Protein AF-0000000066157827 (afdb_homodimer)

Solvent-accessible surface area (backbone atoms only — not comparable to full-atom values): 17856 Å² total; per-residue (Å²): 136,78,80,77,77,79,72,80,71,68,73,70,65,71,75,66,60,74,54,72,58,74,36,52,61,58,59,73,60,84,91,47,52,54,45,55,46,33,38,58,60,27,39,59,66,80,38,98,45,40,44,61,29,45,44,61,60,16,64,73,67,74,31,49,64,60,63,47,54,33,42,69,66,51,68,69,60,52,31,54,24,60,72,38,69,65,34,60,24,90,84,43,63,21,39,55,45,16,16,55,47,88,51,67,41,46,30,41,38,28,38,57,73,36,69,24,77,51,56,92,62,33,35,44,45,71,48,77,48,73,36,31,38,29,35,29,42,43,71,42,51,86,82,85,37,66,82,88,40,62,52,28,45,46,43,77,53,36,46,83,136,80,81,76,77,80,74,81,72,68,71,69,65,71,74,66,61,76,54,71,58,73,35,52,62,58,59,72,59,83,91,46,53,55,46,54,44,32,38,57,62,28,42,60,67,78,38,96,45,42,43,62,30,44,43,62,59,17,63,73,67,74,32,49,67,60,64,48,52,32,41,68,65,50,69,69,60,51,31,54,24,60,71,38,69,67,34,60,23,91,84,44,63,22,38,56,46,16,15,55,47,90,51,65,40,48,30,41,39,27,39,55,74,34,70,23,78,52,54,92,61,32,35,43,45,71,46,76,48,73,35,32,39,29,35,27,44,42,72,42,50,86,81,84,37,69,82,89,40,61,51,28,45,46,40,78,52,36,48,86

InterPro domains:
  IPR001427 Pancreatic ribonuclease [PR00794] (50-69)
  IPR001427 Pancreatic ribonuclease [PR00794] (70-89)
  IPR001427 Pancreatic ribonuclease [PR00794] (97-115)
  IPR001427 Pancreatic ribonuclease [PR00794] (120-142)
  IPR001427 Pancreatic ribonuclease [PTHR11437] (10-159)
  IPR023411 Ribonuclease A, active site [PS00127] (64-70)
  IPR023412 Ribonuclease A-domain [PF00074] (33-157)
  IPR023412 Ribonuclease A-domain [SM00092] (31-160)
  IPR036816 Ribonuclease A-like domain superfamily [G3DSA:3.10.130.10] (27-160)
  IPR036816 Ribonuclease A-like domain superfamily [SSF54076] (28-159)

GO terms:
  GO:0004540 RNA nuclease activity (F, IDA)
  GO:0051607 defense response to virus (P, IDA)

Radius of gyration: 22.12 Å; Cα contacts (8 Å, |Δi|>4): 650; chains: 2; bounding box: 73×51×47 Å

Organism: Macaca fascicularis (NCBI:txid9541)

Secondary structure (DSSP, 8-state):
---------GGGGGGGS--------PPPPTTS-HHHHHHHHHT--SSSSHHHHHHHHHHHHTS--SEEEEESS-HHHHHHHTTSPEE-BTTBTT---EEE-SS-EEEEEEEEEE--SSGGG-EEEEEEEEE-EEEEEEEPPTTTS-TT-SEEEEEEEEE-/---------GGGGGGGS--------PPPPTTS-HHHHHHHHHT---SSSHHHHHHHHHHHHTS--SEEEEESS-HHHHHHHTTSPEE-BTTBTT---EEE-SS-EEEEEEEEEE--SSGGG-EEEEEEEEE-EEEEEEEPPTTTS-TT-SEEEEEEEEE-

Foldseek 3Di:
DPPPPPPPPPPPPVVPFWPFPPPPPFDDQPVDDLQRSCCLQAECQPDPFCLVSQLVVCVSRLWRDFKGKHFDDDQVLVLVQQVAAWQQQPQGRVDGQKGKSPFWTKMKMWGWDDTDSDSNPTHTDIDIDTWIWMFGKDADDCPRDDPVRRIGTRGGRTTD/DPPPPPPDPPPPPVVPFWPFPPPPPFDDQPVDDLQRSCCLQAECQPDPFCLVSQLVVCVSRLWRDFKGKHFDDDQVLVLVQQVAAWQQQPQGRVDTQKGKSPFWTKMKMWGWDDTDSDSNPTHTDIDIDTWIWMFGKDADDCPRDDPVRRIGTRDGRTTD

Structure (mmCIF, N/CA/C/O backbone):
data_AF-0000000066157827-model_v1
#
loop_
_entity.id
_entity.type
_entity.pdbx_description
1 polymer 'Non-secretory ribonuclease'
#
loop_
_atom_site.group_PDB
_atom_site.id
_atom_site.type_symbol
_atom_site.label_atom_id
_atom_site.label_alt_id
_atom_site.label_comp_id
_atom_site.label_asym_id
_atom_site.label_entity_id
_atom_site.label_seq_id
_atom_site.pdbx_PDB_ins_code
_atom_site.Cartn_x
_atom_site.Cartn_y
_atom_site.Cartn_z
_atom_site.occupancy
_atom_site.B_iso_or_equiv
_atom_site.auth_seq_id
_atom_site.auth_comp_id
_atom_site.auth_asym_id
_atom_site.auth_atom_id
_atom_site.pdbx_PDB_model_num
ATOM 1 N N . MET A 1 1 ? -52.406 -27.688 8.453 1 31.7 1 MET A N 1
ATOM 2 C CA . MET A 1 1 ? -51.562 -27.266 7.324 1 31.7 1 MET A CA 1
ATOM 3 C C . MET A 1 1 ? -50.688 -26.094 7.703 1 31.7 1 MET A C 1
ATOM 5 O O . MET A 1 1 ? -51.125 -24.953 7.75 1 31.7 1 MET A O 1
ATOM 9 N N . VAL A 1 2 ? -49.781 -26.281 8.672 1 39.62 2 VAL A N 1
ATOM 10 C CA . VAL A 1 2 ? -48.844 -25.344 9.305 1 39.62 2 VAL A CA 1
ATOM 11 C C . VAL A 1 2 ? -47.875 -24.781 8.258 1 39.62 2 VAL A C 1
ATOM 13 O O . VAL A 1 2 ? -47.25 -25.547 7.527 1 39.62 2 VAL A O 1
ATOM 16 N N . PRO A 1 3 ? -48.094 -23.547 7.777 1 38.16 3 PRO A N 1
ATOM 17 C CA . PRO A 1 3 ? -47.188 -22.953 6.801 1 38.16 3 PRO A CA 1
ATOM 18 C C . PRO A 1 3 ? -45.75 -22.922 7.289 1 38.16 3 PRO A C 1
ATOM 20 O O . PRO A 1 3 ? -45.5 -22.641 8.461 1 38.16 3 PRO A O 1
ATOM 23 N N . LYS A 1 4 ? -44.938 -23.984 6.895 1 37.97 4 LYS A N 1
ATOM 24 C CA . LYS A 1 4 ? -43.469 -24 7.078 1 37.97 4 LYS A CA 1
ATOM 25 C C . LYS A 1 4 ? -42.844 -22.672 6.652 1 37.97 4 LYS A C 1
ATOM 27 O O . LYS A 1 4 ? -43 -22.25 5.508 1 37.97 4 LYS A O 1
ATOM 32 N N . LEU A 1 5 ? -42.844 -21.688 7.559 1 35.12 5 LEU A N 1
ATOM 33 C CA . LEU A 1 5 ? -42.031 -20.484 7.414 1 35.12 5 LEU A CA 1
ATOM 34 C C . LEU A 1 5 ? -40.625 -20.828 6.941 1 35.12 5 LEU A C 1
ATOM 36 O O . LEU A 1 5 ? -39.875 -21.531 7.637 1 35.12 5 LEU A O 1
ATOM 40 N N . PHE A 1 6 ? -40.406 -21.141 5.617 1 36.62 6 PHE A N 1
ATOM 41 C CA . PHE A 1 6 ? -39.094 -21.172 5.016 1 36.62 6 PHE A CA 1
ATOM 42 C C . PHE A 1 6 ? -38.312 -19.906 5.391 1 36.62 6 PHE A C 1
ATOM 44 O O . PHE A 1 6 ? -38.625 -18.812 4.938 1 36.62 6 PHE A O 1
ATOM 51 N N . THR A 1 7 ? -38 -19.719 6.719 1 38.44 7 THR A N 1
ATOM 52 C CA . THR A 1 7 ? -37.062 -18.688 7.141 1 38.44 7 THR A CA 1
ATOM 53 C C . THR A 1 7 ? -35.844 -18.656 6.23 1 38.44 7 THR A C 1
ATOM 55 O O . THR A 1 7 ? -35.406 -19.703 5.742 1 38.44 7 THR A O 1
ATOM 58 N N . SER A 1 8 ? -35.438 -17.453 5.758 1 40.03 8 SER A N 1
ATOM 59 C CA . SER A 1 8 ? -34.438 -16.75 4.945 1 40.03 8 SER A CA 1
ATOM 60 C C . SER A 1 8 ? -33.031 -17.109 5.383 1 40.03 8 SER A C 1
ATOM 62 O O . SER A 1 8 ? -32.469 -16.469 6.281 1 40.03 8 SER A O 1
ATOM 64 N N . GLN A 1 9 ? -32.688 -18.297 5.762 1 38.78 9 GLN A N 1
ATOM 65 C CA . GLN A 1 9 ? -31.297 -18.609 6.059 1 38.78 9 GLN A CA 1
ATOM 66 C C . GLN A 1 9 ? -30.391 -18.25 4.887 1 38.78 9 GLN A C 1
ATOM 68 O O . GLN A 1 9 ? -29.188 -18.5 4.93 1 38.78 9 GLN A O 1
ATOM 73 N N . ILE A 1 10 ? -30.906 -17.969 3.688 1 39.91 10 ILE A N 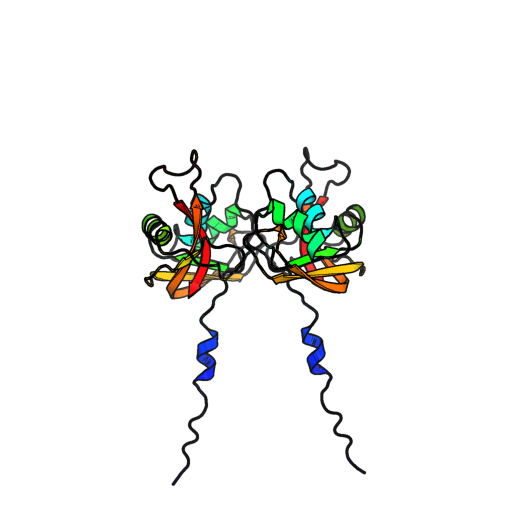1
ATOM 74 C CA . ILE A 1 10 ? -30.016 -17.938 2.531 1 39.91 10 ILE A CA 1
ATOM 75 C C . ILE A 1 10 ? -29.062 -16.75 2.646 1 39.91 10 ILE A C 1
ATOM 77 O O . ILE A 1 10 ? -27.922 -16.812 2.18 1 39.91 10 ILE A O 1
ATOM 81 N N . CYS A 1 11 ? -29.547 -15.578 3.148 1 39.12 11 CYS A N 1
ATOM 82 C CA . CYS A 1 11 ? -28.828 -14.375 2.736 1 39.12 11 CYS A CA 1
ATOM 83 C C . CYS A 1 11 ? -27.484 -14.273 3.445 1 39.12 11 CYS A C 1
ATOM 85 O O . CYS A 1 11 ? -26.766 -13.281 3.293 1 39.12 11 CYS A O 1
ATOM 87 N N . LEU A 1 12 ? -27.391 -14.953 4.574 1 39.06 12 LEU A N 1
ATOM 88 C CA . LEU A 1 12 ? -26.188 -14.609 5.32 1 39.06 12 LEU A CA 1
ATOM 89 C C . LEU A 1 12 ? -24.938 -15 4.547 1 39.06 12 LEU A C 1
ATOM 91 O O . LEU A 1 12 ? -23.828 -14.516 4.84 1 39.06 12 LEU A O 1
ATOM 95 N N . LEU A 1 13 ? -25 -16.031 3.705 1 37.41 13 LEU A N 1
ATOM 96 C CA . LEU A 1 13 ? -23.75 -16.625 3.256 1 37.41 13 LEU A CA 1
ATOM 97 C C . LEU A 1 13 ? -23.016 -15.68 2.301 1 37.41 13 LEU A C 1
ATOM 99 O O . LEU A 1 13 ? -21.922 -15.992 1.827 1 37.41 13 LEU A O 1
ATOM 103 N N . LEU A 1 14 ? -23.734 -14.836 1.62 1 39.22 14 LEU A N 1
ATOM 104 C CA . LEU A 1 14 ? -23.047 -14.203 0.51 1 39.22 14 LEU A CA 1
ATOM 105 C C . LEU A 1 14 ? -21.922 -13.297 1.019 1 39.22 14 LEU A C 1
ATOM 107 O O . LEU A 1 14 ? -21.234 -12.641 0.228 1 39.22 14 LEU A O 1
ATOM 111 N N . LEU A 1 15 ? -21.969 -12.984 2.301 1 42.47 15 LEU A N 1
ATOM 112 C CA . LEU A 1 15 ? -21.016 -11.953 2.709 1 42.47 15 LEU A CA 1
ATOM 113 C C . LEU A 1 15 ? -19.594 -12.484 2.674 1 42.47 15 LEU A C 1
ATOM 115 O O . LEU A 1 15 ? -18.641 -11.773 3.025 1 42.47 15 LEU A O 1
ATOM 119 N N . LEU A 1 16 ? -19.375 -13.828 2.5 1 41.28 16 LEU A N 1
ATOM 120 C CA . LEU A 1 16 ? -18.016 -14.312 2.77 1 41.28 16 LEU A CA 1
ATOM 121 C C . LEU A 1 16 ? -17.031 -13.797 1.724 1 41.28 16 LEU A C 1
ATOM 123 O O . LEU A 1 16 ? -15.82 -13.852 1.927 1 41.28 16 LEU A O 1
ATOM 127 N N . GLY A 1 17 ? -17.328 -13.906 0.365 1 43.44 17 GLY A N 1
ATOM 128 C CA . GLY A 1 17 ? -16.297 -14.227 -0.618 1 43.44 17 GLY A CA 1
ATOM 129 C C . GLY A 1 17 ? -15.289 -13.109 -0.811 1 43.44 17 GLY A C 1
ATOM 130 O O . GLY A 1 17 ? -14.195 -13.344 -1.322 1 43.44 17 GLY A O 1
ATOM 131 N N . LEU A 1 18 ? -15.688 -11.883 -1.022 1 46.78 18 LEU A N 1
ATOM 132 C CA . LEU A 1 18 ? -14.672 -11.008 -1.604 1 46.78 18 LEU A CA 1
ATOM 133 C C . LEU A 1 18 ? -13.633 -10.617 -0.562 1 46.78 18 LEU A C 1
ATOM 135 O O . LEU A 1 18 ? -13.875 -9.742 0.271 1 46.78 18 LEU A O 1
ATOM 139 N N . MET A 1 19 ? -12.805 -11.586 -0.169 1 46.78 19 MET A N 1
ATOM 140 C CA . MET A 1 19 ? -11.727 -11.172 0.727 1 46.78 19 MET A CA 1
ATOM 141 C C . MET A 1 19 ? -10.844 -10.125 0.065 1 46.78 19 MET A C 1
ATOM 143 O O . MET A 1 19 ? -10.242 -10.383 -0.981 1 46.78 19 MET A O 1
ATOM 147 N N . GLY A 1 20 ? -11.164 -8.93 0.292 1 46 20 GLY A N 1
ATOM 148 C CA . GLY A 1 20 ? -10.328 -7.844 -0.193 1 46 20 GLY A CA 1
ATOM 149 C C . GLY A 1 20 ? -8.883 -7.957 0.257 1 46 20 GLY A C 1
ATOM 150 O O . GLY A 1 20 ? -8.609 -8.305 1.409 1 46 20 GLY A O 1
ATOM 151 N N . VAL A 1 21 ? -8.016 -8.242 -0.674 1 47.44 21 VAL A N 1
ATOM 152 C CA . VAL A 1 21 ? -6.594 -8.102 -0.384 1 47.44 21 VAL A CA 1
ATOM 153 C C . VAL A 1 21 ? -6.289 -6.664 0.024 1 47.44 21 VAL A C 1
ATOM 155 O O . VAL A 1 21 ? -6.648 -5.723 -0.686 1 47.44 21 VAL A O 1
ATOM 158 N N . GLU A 1 22 ? -6.266 -6.414 1.332 1 46.31 22 GLU A N 1
ATOM 159 C CA . GLU A 1 22 ? -5.934 -5.09 1.848 1 46.31 22 GLU A CA 1
ATOM 160 C C . GLU A 1 22 ? -4.684 -4.531 1.171 1 46.31 22 GLU A C 1
ATOM 162 O O . GLU A 1 22 ? -3.68 -5.23 1.034 1 46.31 22 GLU A O 1
ATOM 167 N N . GLY A 1 23 ? -4.77 -3.643 0.25 1 44.19 23 GLY A N 1
ATOM 168 C CA . GLY A 1 23 ? -3.605 -2.908 -0.222 1 44.19 23 GLY A CA 1
ATOM 169 C C . GLY A 1 23 ? -2.779 -2.314 0.903 1 44.19 23 GLY A C 1
ATOM 170 O O . GLY A 1 23 ? -3.211 -1.365 1.562 1 44.19 23 GLY A O 1
ATOM 171 N N . SER A 1 24 ? -2.164 -3.125 1.714 1 44.66 24 SER A N 1
ATOM 172 C CA . SER A 1 24 ? -1.224 -2.586 2.691 1 44.66 24 SER A CA 1
ATOM 173 C C . SER A 1 24 ? -0.245 -1.614 2.039 1 44.66 24 SER A C 1
ATOM 175 O O . SER A 1 24 ? 0.181 -1.824 0.902 1 44.66 24 SER A O 1
ATOM 177 N N . LEU A 1 25 ? -0.273 -0.348 2.486 1 46.5 25 LEU A N 1
ATOM 178 C CA . LEU A 1 25 ? 0.714 0.696 2.229 1 46.5 25 LEU A CA 1
ATOM 179 C C . LEU A 1 25 ? 2.127 0.123 2.242 1 46.5 25 LEU A C 1
ATOM 181 O O . LEU A 1 25 ? 3.055 0.757 2.75 1 46.5 25 LEU A O 1
ATOM 185 N N . HIS A 1 26 ? 2.361 -1.195 1.923 1 58.84 26 HIS A N 1
ATOM 186 C CA . HIS A 1 26 ? 3.734 -1.591 2.215 1 58.84 26 HIS A CA 1
ATOM 187 C C . HIS A 1 26 ? 4.574 -1.643 0.942 1 58.84 26 HIS A C 1
ATOM 189 O O . HIS A 1 26 ? 4.121 -2.148 -0.086 1 58.84 26 HIS A O 1
ATOM 195 N N . ALA A 1 27 ? 5.602 -0.873 1.03 1 72.5 27 ALA A N 1
ATOM 196 C CA . ALA A 1 27 ? 6.637 -0.733 0.008 1 72.5 27 ALA A CA 1
ATOM 197 C C . ALA A 1 27 ? 7.398 -2.041 -0.181 1 72.5 27 ALA A C 1
ATOM 199 O O . ALA A 1 27 ? 7.621 -2.783 0.779 1 72.5 27 ALA A O 1
ATOM 200 N N . LYS A 1 28 ? 7.5 -2.449 -1.322 1 86.5 28 LYS A N 1
ATOM 201 C CA . LYS A 1 28 ? 8.391 -3.549 -1.678 1 86.5 28 LYS A CA 1
ATOM 202 C C . LYS A 1 28 ? 9.805 -3.297 -1.162 1 86.5 28 LYS A C 1
ATOM 204 O O . LYS A 1 28 ? 10.344 -2.201 -1.329 1 86.5 28 LYS A O 1
ATOM 209 N N . PRO A 1 29 ? 10.383 -4.297 -0.468 1 88.5 29 PRO A N 1
ATOM 210 C CA . PRO A 1 29 ? 11.797 -4.141 -0.139 1 88.5 29 PRO A CA 1
ATOM 211 C C . PRO A 1 29 ? 12.672 -3.904 -1.372 1 88.5 29 PRO A C 1
ATOM 213 O O . PRO A 1 29 ? 12.438 -4.512 -2.422 1 88.5 29 PRO A O 1
ATOM 216 N N . GLY A 1 30 ? 13.656 -3.129 -1.274 1 87.38 30 GLY A N 1
ATOM 217 C CA . GLY A 1 30 ? 14.453 -2.637 -2.385 1 87.38 30 GLY A CA 1
ATOM 218 C C . GLY A 1 30 ? 15.266 -3.721 -3.062 1 87.38 30 GLY A C 1
ATOM 219 O O . GLY A 1 30 ? 15.617 -3.602 -4.238 1 87.38 30 GLY A O 1
ATOM 220 N N . GLN A 1 31 ? 15.586 -4.738 -2.373 1 93.06 31 GLN A N 1
ATOM 221 C CA . GLN A 1 31 ? 16.484 -5.75 -2.916 1 93.06 31 GLN A CA 1
ATOM 222 C C . GLN A 1 31 ? 15.742 -6.699 -3.854 1 93.06 31 GLN A C 1
ATOM 224 O O . GLN A 1 31 ? 16.359 -7.488 -4.566 1 93.06 31 GLN A O 1
ATOM 229 N N . PHE A 1 32 ? 14.43 -6.641 -3.881 1 95.19 32 PHE A N 1
ATOM 230 C CA . PHE A 1 32 ? 13.648 -7.547 -4.719 1 95.19 32 PHE A CA 1
ATOM 231 C C . PHE A 1 32 ? 13.016 -6.797 -5.883 1 95.19 32 PHE A C 1
ATOM 233 O O . PHE A 1 32 ? 12.688 -5.613 -5.758 1 95.19 32 PHE A O 1
ATOM 240 N N . THR A 1 33 ? 12.883 -7.512 -7.004 1 95.94 33 THR A N 1
ATOM 241 C CA . THR A 1 33 ? 11.969 -7.039 -8.031 1 95.94 33 THR A CA 1
ATOM 242 C C . THR A 1 33 ? 10.516 -7.27 -7.609 1 95.94 33 THR A C 1
ATOM 244 O O . THR A 1 33 ? 10.258 -7.973 -6.633 1 95.94 33 THR A O 1
ATOM 247 N N . TRP A 1 34 ? 9.609 -6.691 -8.328 1 94.44 34 TRP A N 1
ATOM 248 C CA . TRP A 1 34 ? 8.195 -6.895 -8.031 1 94.44 34 TRP A CA 1
ATOM 249 C C . TRP A 1 34 ? 7.809 -8.359 -8.203 1 94.44 34 TRP A C 1
ATOM 251 O O . TRP A 1 34 ? 7.02 -8.898 -7.422 1 94.44 34 TRP A O 1
ATOM 261 N N . ALA A 1 35 ? 8.391 -9 -9.172 1 97.06 35 ALA A N 1
ATOM 262 C CA . ALA A 1 35 ? 8.117 -10.422 -9.406 1 97.06 35 ALA A CA 1
ATOM 263 C C . ALA A 1 35 ? 8.633 -11.273 -8.25 1 97.06 35 ALA A C 1
ATOM 265 O O . ALA A 1 35 ? 7.93 -12.164 -7.762 1 97.06 35 ALA A O 1
ATOM 266 N N . GLN A 1 36 ? 9.836 -10.961 -7.844 1 97.62 36 GLN A N 1
ATOM 267 C CA . GLN A 1 36 ? 10.438 -11.695 -6.734 1 97.62 36 GLN A CA 1
ATOM 268 C C . GLN A 1 36 ? 9.641 -11.5 -5.449 1 97.62 36 GLN A C 1
ATOM 270 O O . GLN A 1 36 ? 9.414 -12.453 -4.695 1 97.62 36 GLN A O 1
ATOM 275 N N . TRP A 1 37 ? 9.219 -10.289 -5.211 1 96.38 37 TRP A N 1
ATOM 276 C CA . TRP A 1 37 ? 8.445 -9.984 -4.008 1 96.38 37 TRP A CA 1
ATOM 277 C C . TRP A 1 37 ? 7.082 -10.664 -4.059 1 96.38 37 TRP A C 1
ATOM 279 O O . TRP A 1 37 ? 6.609 -11.195 -3.053 1 96.38 37 TRP A O 1
ATOM 289 N N . PHE A 1 38 ? 6.496 -10.688 -5.242 1 97.19 38 PHE A N 1
ATOM 290 C CA . PHE A 1 38 ? 5.254 -11.422 -5.441 1 97.19 38 PHE A CA 1
ATOM 291 C C . PHE A 1 38 ? 5.422 -12.883 -5.055 1 97.19 38 PHE A C 1
ATOM 293 O O . PHE A 1 38 ? 4.582 -13.445 -4.355 1 97.19 38 PHE A O 1
ATOM 300 N N . GLU A 1 39 ? 6.43 -13.453 -5.504 1 98 39 GLU A N 1
ATOM 301 C CA . GLU A 1 39 ? 6.691 -14.867 -5.23 1 98 39 GLU A CA 1
ATOM 302 C C . GLU A 1 39 ? 6.848 -15.117 -3.734 1 98 39 GLU A C 1
ATOM 304 O O . GLU A 1 39 ? 6.301 -16.094 -3.203 1 98 39 GLU A O 1
ATOM 309 N N . ILE A 1 40 ? 7.562 -14.234 -3.078 1 97.38 40 ILE A N 1
ATOM 310 C CA . ILE A 1 40 ? 7.793 -14.367 -1.645 1 97.38 40 ILE A CA 1
ATOM 311 C C . ILE A 1 40 ? 6.473 -14.211 -0.892 1 97.38 40 ILE A C 1
ATOM 313 O O . ILE A 1 40 ? 6.176 -14.984 0.02 1 97.38 40 ILE A O 1
ATOM 317 N N . GLN A 1 41 ? 5.637 -13.32 -1.364 1 97.44 41 GLN A N 1
ATOM 318 C CA . GLN A 1 41 ? 4.422 -12.969 -0.629 1 97.44 41 GLN A CA 1
ATOM 319 C C . GLN A 1 41 ? 3.318 -13.992 -0.882 1 97.44 41 GLN A C 1
ATOM 321 O O . GLN A 1 41 ? 2.525 -14.289 0.013 1 97.44 41 GLN A O 1
ATOM 326 N N . HIS A 1 42 ? 3.326 -14.68 -2.123 1 98.31 42 HIS A N 1
ATOM 327 C CA . HIS A 1 42 ? 2.064 -15.32 -2.49 1 98.31 42 HIS A CA 1
ATOM 328 C C . HIS A 1 42 ? 2.287 -16.734 -2.986 1 98.31 42 HIS A C 1
ATOM 330 O O . HIS A 1 42 ? 1.327 -17.484 -3.213 1 98.31 42 HIS A O 1
ATOM 336 N N . ILE A 1 43 ? 3.51 -17.094 -3.141 1 98.56 43 ILE A N 1
ATOM 337 C CA . ILE A 1 43 ? 3.758 -18.406 -3.713 1 98.56 43 ILE A CA 1
ATOM 338 C C . ILE A 1 43 ? 4.641 -19.234 -2.77 1 98.56 43 ILE A C 1
ATOM 340 O O . ILE A 1 43 ? 4.309 -20.359 -2.428 1 98.56 43 ILE A O 1
ATOM 344 N N . ASN A 1 44 ? 5.789 -18.656 -2.254 1 96.56 44 ASN A N 1
ATOM 345 C CA . ASN A 1 44 ? 6.801 -19.391 -1.498 1 96.56 44 ASN A CA 1
ATOM 346 C C . ASN A 1 44 ? 6.445 -19.469 -0.016 1 96.56 44 ASN A C 1
ATOM 348 O O . ASN A 1 44 ? 7.184 -18.953 0.832 1 96.56 44 ASN A O 1
ATOM 352 N N . MET A 1 45 ? 5.363 -20.172 0.216 1 97.81 45 MET A N 1
ATOM 353 C CA . MET A 1 45 ? 4.984 -20.391 1.608 1 97.81 45 MET A CA 1
ATOM 354 C C . MET A 1 45 ? 5.945 -21.359 2.289 1 97.81 45 MET A C 1
ATOM 356 O O . MET A 1 45 ? 5.965 -22.547 1.97 1 97.81 45 MET A O 1
ATOM 360 N N . THR A 1 46 ? 6.648 -20.969 3.213 1 97.31 46 THR A N 1
ATOM 361 C CA . THR A 1 46 ? 7.758 -21.719 3.797 1 97.31 46 THR A CA 1
ATOM 362 C C . THR A 1 46 ? 7.25 -22.719 4.82 1 97.31 46 THR A C 1
ATOM 364 O O . THR A 1 46 ? 7.984 -23.625 5.227 1 97.31 46 THR A O 1
ATOM 367 N N . SER A 1 47 ? 6.109 -22.5 5.316 1 95.56 47 SER A N 1
ATOM 368 C CA . SER A 1 47 ? 5.449 -23.391 6.266 1 95.56 47 SER A CA 1
ATOM 369 C C . SER A 1 47 ? 3.951 -23.469 6 1 95.56 47 SER A C 1
ATOM 371 O O . SER A 1 47 ? 3.324 -22.484 5.625 1 95.56 47 SER A O 1
ATOM 373 N N . GLY A 1 48 ? 3.385 -24.625 6.258 1 94.94 48 GLY A N 1
ATOM 374 C CA . GLY A 1 48 ? 1.944 -24.766 6.113 1 94.94 48 GLY A CA 1
ATOM 375 C C . GLY A 1 48 ? 1.162 -24.016 7.172 1 94.94 48 GLY A C 1
ATOM 376 O O . GLY A 1 48 ? -0.068 -23.953 7.113 1 94.94 48 GLY A O 1
ATOM 377 N N . GLN A 1 49 ? 1.862 -23.531 8.141 1 97.75 49 GLN A N 1
ATOM 378 C CA . GLN A 1 49 ? 1.245 -22.734 9.195 1 97.75 49 GLN A CA 1
ATOM 379 C C . GLN A 1 49 ? 1.53 -21.25 8.992 1 97.75 49 GLN A C 1
ATOM 381 O O . GLN A 1 49 ? 2.689 -20.828 8.914 1 97.75 49 GLN A O 1
ATOM 386 N N . CYS A 1 50 ? 0.485 -20.391 8.977 1 98.69 50 CYS A N 1
ATOM 387 C CA . CYS A 1 50 ? 0.589 -18.969 8.695 1 98.69 50 CYS A CA 1
ATOM 388 C C . CYS A 1 50 ? 1.557 -18.297 9.664 1 98.69 50 CYS A C 1
ATOM 390 O O . CYS A 1 50 ? 2.391 -17.484 9.25 1 98.69 50 CYS A O 1
ATOM 392 N N . THR A 1 51 ? 1.444 -18.625 10.977 1 98.75 51 THR A N 1
ATOM 393 C CA . THR A 1 51 ? 2.287 -17.953 11.969 1 98.75 51 THR A CA 1
ATOM 394 C C . THR A 1 51 ? 3.764 -18.141 11.625 1 98.75 51 THR A C 1
ATOM 396 O O . THR A 1 51 ? 4.559 -17.219 11.781 1 98.75 51 THR A O 1
ATOM 399 N N . ASN A 1 52 ? 4.137 -19.266 11.086 1 98.5 52 ASN A N 1
ATOM 400 C CA . ASN A 1 52 ? 5.52 -19.531 10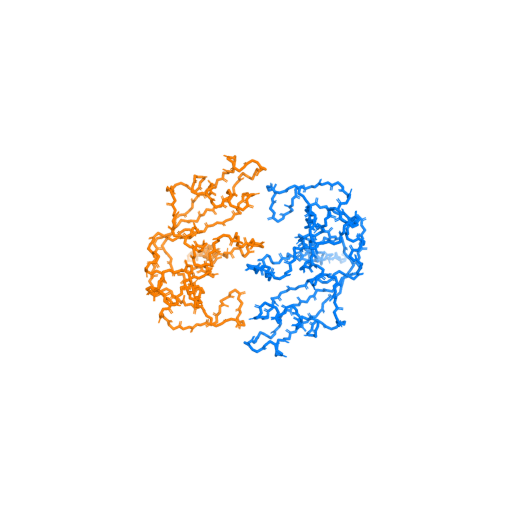.695 1 98.5 52 ASN A CA 1
ATOM 401 C C . ASN A 1 52 ? 5.836 -18.938 9.328 1 98.5 52 ASN A C 1
ATOM 403 O O . ASN A 1 52 ? 6.871 -18.297 9.148 1 98.5 52 ASN A O 1
ATOM 407 N N . ALA A 1 53 ? 4.941 -19.094 8.422 1 98.69 53 ALA A N 1
ATOM 408 C CA . ALA A 1 53 ? 5.176 -18.641 7.051 1 98.69 53 ALA A CA 1
ATOM 409 C C . ALA A 1 53 ? 5.285 -17.125 6.977 1 98.69 53 ALA A C 1
ATOM 411 O O . ALA A 1 53 ? 6.082 -16.594 6.203 1 98.69 53 ALA A O 1
ATOM 412 N N . MET A 1 54 ? 4.516 -16.438 7.855 1 98.31 54 MET A N 1
ATOM 413 C CA . MET A 1 54 ? 4.453 -14.984 7.801 1 98.31 54 MET A CA 1
ATOM 414 C C . MET A 1 54 ? 5.719 -14.359 8.375 1 98.31 54 MET A C 1
ATOM 416 O O . MET A 1 54 ? 6 -13.188 8.141 1 98.31 54 MET A O 1
ATOM 420 N N . GLN A 1 55 ? 6.551 -15.141 9.062 1 98.12 55 GLN A N 1
ATOM 421 C CA . GLN A 1 55 ? 7.777 -14.594 9.641 1 98.12 55 GLN A CA 1
ATOM 422 C C . GLN A 1 55 ? 8.719 -14.102 8.547 1 98.12 55 GLN A C 1
ATOM 424 O O . GLN A 1 55 ? 9.391 -13.078 8.719 1 98.12 55 GLN A O 1
ATOM 429 N N . VAL A 1 56 ? 8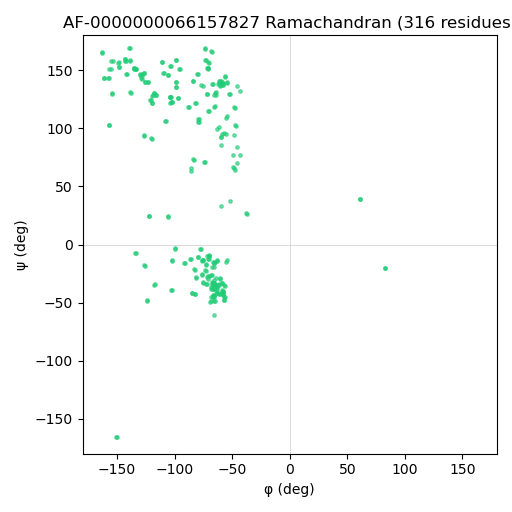.719 -14.781 7.461 1 97.44 56 VAL A N 1
ATOM 430 C CA . VAL A 1 56 ? 9.602 -14.406 6.363 1 97.44 56 VAL A CA 1
ATOM 431 C C . VAL A 1 56 ? 9.195 -13.039 5.816 1 97.44 56 VAL A C 1
ATOM 433 O O . VAL A 1 56 ? 10.023 -12.125 5.719 1 97.44 56 VAL A O 1
ATOM 436 N N . ILE A 1 57 ? 7.934 -12.852 5.547 1 97 57 ILE A N 1
ATOM 437 C CA . ILE A 1 57 ? 7.406 -11.609 5.004 1 97 57 ILE A CA 1
ATOM 438 C C . ILE A 1 57 ? 7.559 -10.492 6.035 1 97 57 ILE A C 1
ATOM 440 O O . ILE A 1 57 ? 8.039 -9.406 5.715 1 97 57 ILE A O 1
ATOM 444 N N . ASN A 1 58 ? 7.246 -10.781 7.293 1 96.94 58 ASN A N 1
ATOM 445 C CA . ASN A 1 58 ? 7.27 -9.805 8.375 1 96.94 58 ASN A CA 1
ATOM 446 C C . ASN A 1 58 ? 8.688 -9.32 8.656 1 96.94 58 ASN A C 1
ATOM 448 O O . ASN A 1 58 ? 8.898 -8.156 9.008 1 96.94 58 ASN A O 1
ATOM 452 N N . ASN A 1 59 ? 9.648 -10.227 8.484 1 97 59 ASN A N 1
ATOM 453 C CA . ASN A 1 59 ? 11.039 -9.844 8.703 1 97 59 ASN A CA 1
ATOM 454 C C . ASN A 1 59 ? 11.516 -8.836 7.664 1 97 59 ASN A C 1
ATOM 456 O O . ASN A 1 59 ? 12.305 -7.938 7.977 1 97 59 ASN A O 1
ATOM 460 N N . TYR A 1 60 ? 11.039 -8.969 6.496 1 94.94 60 TYR A N 1
ATOM 461 C CA . TYR A 1 60 ? 11.406 -7.996 5.469 1 94.94 60 TYR A CA 1
ATOM 462 C C . TYR A 1 60 ? 10.672 -6.68 5.676 1 94.94 60 TYR A C 1
ATOM 464 O O . TYR A 1 60 ? 11.227 -5.605 5.426 1 94.94 60 TYR A O 1
ATOM 472 N N . GLN A 1 61 ? 9.422 -6.797 6.203 1 92.94 61 GLN A N 1
ATOM 473 C CA . GLN A 1 61 ? 8.602 -5.598 6.34 1 92.94 61 GLN A CA 1
ATOM 474 C C . GLN A 1 61 ? 8.797 -4.945 7.703 1 92.94 61 GLN A C 1
ATOM 476 O O . GLN A 1 61 ? 8.359 -3.816 7.93 1 92.94 61 GLN A O 1
ATOM 481 N N . ARG A 1 62 ? 9.375 -5.66 8.656 1 93.75 62 ARG A N 1
ATOM 482 C CA . ARG A 1 62 ? 9.68 -5.199 10.008 1 93.75 62 ARG A CA 1
ATOM 483 C C . ARG A 1 62 ? 8.406 -4.793 10.742 1 93.75 62 ARG A C 1
ATOM 485 O O . ARG A 1 62 ? 8.383 -3.777 11.445 1 93.75 62 ARG A O 1
ATOM 492 N N . ARG A 1 63 ? 7.375 -5.555 10.523 1 95.56 63 ARG A N 1
ATOM 493 C CA . ARG A 1 63 ? 6.07 -5.477 11.172 1 95.56 63 ARG A CA 1
ATOM 494 C C . ARG A 1 63 ? 5.273 -6.758 10.961 1 95.56 63 ARG A C 1
ATOM 496 O O . ARG A 1 63 ? 5.633 -7.59 10.125 1 95.56 63 ARG A O 1
ATOM 503 N N . CYS A 1 64 ? 4.203 -6.938 11.727 1 97.75 64 CYS A N 1
ATOM 504 C CA . CYS A 1 64 ? 3.242 -8 11.461 1 97.75 64 CYS A CA 1
ATOM 505 C C . CYS A 1 64 ? 2.289 -7.602 10.336 1 97.75 64 CYS A C 1
ATOM 507 O O . CYS A 1 64 ? 1.408 -6.762 10.539 1 97.75 64 CYS A O 1
ATOM 509 N N . LYS A 1 65 ? 2.492 -8.18 9.164 1 95.88 65 LYS A N 1
ATOM 510 C CA . LYS A 1 65 ? 1.528 -7.898 8.109 1 95.88 65 LYS A CA 1
ATOM 511 C C . LYS A 1 65 ? 0.124 -8.344 8.508 1 95.88 65 LYS A C 1
ATOM 513 O O . LYS A 1 65 ? -0.061 -9.445 9.023 1 95.88 65 LYS A O 1
ATOM 518 N N . ASN A 1 66 ? -0.907 -7.516 8.234 1 94.69 66 ASN A N 1
ATOM 519 C CA . ASN A 1 66 ? -2.254 -7.781 8.727 1 94.69 66 ASN A CA 1
ATOM 520 C C . ASN A 1 66 ? -2.848 -9.039 8.094 1 94.69 66 ASN A C 1
ATOM 522 O O . ASN A 1 66 ? -3.443 -9.859 8.781 1 94.69 66 ASN A O 1
ATOM 526 N N . GLN A 1 67 ? -2.66 -9.141 6.805 1 96.44 67 GLN A N 1
ATOM 527 C CA . GLN A 1 67 ? -3.232 -10.266 6.078 1 96.44 67 GLN A CA 1
ATOM 528 C C . GLN A 1 67 ? -2.352 -10.664 4.898 1 96.44 67 GLN A C 1
ATOM 530 O O . GLN A 1 67 ? -1.638 -9.828 4.34 1 96.44 67 GLN A O 1
ATOM 535 N N . ASN A 1 68 ? -2.459 -11.867 4.574 1 96.88 68 ASN A N 1
ATOM 536 C CA . ASN A 1 68 ? -1.741 -12.375 3.408 1 96.88 68 ASN A CA 1
ATOM 537 C C . ASN A 1 68 ? -2.393 -13.641 2.855 1 96.88 68 ASN A C 1
ATOM 539 O O . ASN A 1 68 ? -2.951 -14.438 3.611 1 96.88 68 ASN A O 1
ATOM 543 N N . THR A 1 69 ? -2.363 -13.742 1.519 1 98.12 69 THR A N 1
ATOM 544 C CA . THR A 1 69 ? -2.873 -14.945 0.869 1 98.12 69 THR A CA 1
ATOM 545 C C . THR A 1 69 ? -1.758 -15.68 0.127 1 98.12 69 THR A C 1
ATOM 547 O O . THR A 1 69 ? -1.035 -15.07 -0.668 1 98.12 69 THR A O 1
ATOM 550 N N . PHE A 1 70 ? -1.645 -16.922 0.399 1 98.62 70 PHE A N 1
ATOM 551 C CA . PHE A 1 70 ? -0.737 -17.797 -0.335 1 98.62 70 PHE A CA 1
ATOM 552 C C . PHE A 1 70 ? -1.505 -18.656 -1.323 1 98.62 70 PHE A C 1
ATOM 554 O O . PHE A 1 70 ? -2.453 -19.359 -0.943 1 98.62 70 PHE A O 1
ATOM 561 N N . LEU A 1 71 ? -1.115 -18.516 -2.529 1 98.81 71 LEU A N 1
ATOM 562 C CA . LEU A 1 71 ? -1.619 -19.438 -3.547 1 98.81 71 LEU A CA 1
ATOM 563 C C . LEU A 1 71 ? -0.832 -20.734 -3.541 1 98.81 71 LEU A C 1
ATOM 565 O O . LEU A 1 71 ? 0.393 -20.734 -3.682 1 98.81 71 LEU A O 1
ATOM 569 N N . LEU A 1 72 ? -1.502 -21.812 -3.332 1 98.69 72 LEU A N 1
ATOM 570 C CA . LEU A 1 72 ? -0.823 -23.109 -3.348 1 98.69 72 LEU A CA 1
ATOM 571 C C . LEU A 1 72 ? -0.678 -23.625 -4.773 1 98.69 72 LEU A C 1
ATOM 573 O O . LEU A 1 72 ? -1.321 -24.609 -5.148 1 98.69 72 LEU A O 1
ATOM 577 N N . THR A 1 73 ? 0.16 -23.078 -5.539 1 98.5 73 THR A N 1
ATOM 578 C CA . THR A 1 73 ? 0.54 -23.359 -6.922 1 98.5 73 THR A CA 1
ATOM 579 C C . THR A 1 73 ? 1.995 -22.984 -7.172 1 98.5 73 THR A C 1
ATOM 581 O O . THR A 1 73 ? 2.771 -22.812 -6.227 1 98.5 73 THR A O 1
ATOM 584 N N . THR A 1 74 ? 2.443 -22.891 -8.453 1 98.5 74 THR A N 1
ATOM 585 C CA . THR A 1 74 ? 3.822 -22.531 -8.766 1 98.5 74 THR A CA 1
ATOM 586 C C . THR A 1 74 ? 3.891 -21.156 -9.406 1 98.5 74 THR A C 1
ATOM 588 O O . THR A 1 74 ? 2.904 -20.672 -9.961 1 98.5 74 THR A O 1
ATOM 591 N N . PHE A 1 75 ? 5.031 -20.609 -9.281 1 98.69 75 PHE A N 1
ATOM 592 C CA . PHE A 1 75 ? 5.238 -19.312 -9.93 1 98.69 75 PHE A CA 1
ATOM 593 C C . PHE A 1 75 ? 4.984 -19.422 -11.43 1 98.69 75 PHE A C 1
ATOM 595 O O . PHE A 1 75 ? 4.348 -18.547 -12.023 1 98.69 75 PHE A O 1
ATOM 602 N N . ALA A 1 76 ? 5.477 -20.469 -12.023 1 98.44 76 ALA A N 1
ATOM 603 C CA . ALA A 1 76 ? 5.297 -20.703 -13.461 1 98.44 76 ALA A CA 1
ATOM 604 C C . ALA A 1 76 ? 3.814 -20.75 -13.828 1 98.44 76 ALA A C 1
ATOM 606 O O . ALA A 1 76 ? 3.406 -20.203 -14.859 1 98.44 76 ALA A O 1
ATOM 607 N N . ASP A 1 77 ? 3.037 -21.391 -12.992 1 98.69 77 ASP A N 1
ATOM 608 C CA . ASP A 1 77 ? 1.602 -21.453 -13.25 1 98.69 77 ASP A CA 1
ATOM 609 C C . ASP A 1 77 ? 0.968 -20.078 -13.211 1 98.69 77 ASP A C 1
ATOM 611 O O . ASP A 1 77 ? 0.087 -19.766 -14.023 1 98.69 77 ASP A O 1
ATOM 615 N N . VAL A 1 78 ? 1.376 -19.219 -12.297 1 98.88 78 VAL A N 1
ATOM 616 C CA . VAL A 1 78 ? 0.812 -17.875 -12.203 1 98.88 78 VAL A CA 1
ATOM 617 C C . VAL A 1 78 ? 1.313 -17.031 -13.367 1 98.88 78 VAL A C 1
ATOM 619 O O . VAL A 1 78 ? 0.583 -16.188 -13.883 1 98.88 78 VAL A O 1
ATOM 622 N N . VAL A 1 79 ? 2.555 -17.25 -13.828 1 98.75 79 VAL A N 1
ATOM 623 C CA . VAL A 1 79 ? 3.057 -16.578 -15.023 1 98.75 79 VAL A CA 1
ATOM 624 C C . VAL A 1 79 ? 2.154 -16.906 -16.219 1 98.75 79 VAL A C 1
ATOM 626 O O . VAL A 1 79 ? 1.869 -16.031 -17.031 1 98.75 79 VAL A O 1
ATOM 629 N N . HIS A 1 80 ? 1.7 -18.125 -16.297 1 98.69 80 HIS A N 1
ATOM 630 C CA . HIS A 1 80 ? 0.803 -18.5 -17.375 1 98.69 80 HIS A CA 1
ATOM 631 C C . HIS A 1 80 ? -0.494 -17.703 -17.328 1 98.69 80 HIS A C 1
ATOM 633 O O . HIS A 1 80 ? -1.062 -17.375 -18.375 1 98.69 80 HIS A O 1
ATOM 639 N N . VAL A 1 81 ? -1.001 -17.359 -16.156 1 98.88 81 VAL A N 1
ATOM 640 C CA . VAL A 1 81 ? -2.209 -16.562 -15.984 1 98.88 81 VAL A CA 1
ATOM 641 C C . VAL A 1 81 ? -2.016 -15.195 -16.641 1 98.88 81 VAL A C 1
ATOM 643 O O . VAL A 1 81 ? -2.971 -14.594 -17.141 1 98.88 81 VAL A O 1
ATOM 646 N N . CYS A 1 82 ? -0.76 -14.672 -16.703 1 98.81 82 CYS A N 1
ATOM 647 C CA . CYS A 1 82 ? -0.458 -13.391 -17.344 1 98.81 82 CYS A CA 1
ATOM 648 C C . CYS A 1 82 ? -0.722 -13.453 -18.844 1 98.81 82 CYS A C 1
ATOM 650 O O . CYS A 1 82 ? -0.819 -12.414 -19.5 1 98.81 82 CYS A O 1
ATOM 652 N N . GLY A 1 83 ? -0.859 -14.609 -19.375 1 98.5 83 GLY A N 1
ATOM 653 C CA . GLY A 1 83 ? -1.168 -14.789 -20.781 1 98.5 83 GLY A CA 1
ATOM 654 C C . GLY A 1 83 ? -2.656 -14.75 -21.078 1 98.5 83 GLY A C 1
ATOM 655 O O . GLY A 1 83 ? -3.062 -14.711 -22.25 1 98.5 83 GLY A O 1
ATOM 656 N N . ASN A 1 84 ? -3.506 -14.828 -20.016 1 98.81 84 ASN A N 1
ATOM 657 C CA . ASN A 1 84 ? -4.949 -14.703 -20.188 1 98.81 84 ASN A CA 1
ATOM 658 C C . ASN A 1 84 ? -5.336 -13.289 -20.609 1 98.81 84 ASN A C 1
ATOM 660 O O . ASN A 1 84 ? -4.527 -12.359 -20.516 1 98.81 84 ASN A O 1
ATOM 664 N N . PRO A 1 85 ? -6.547 -13.07 -21.078 1 98.62 85 PRO A N 1
ATOM 665 C CA . PRO A 1 85 ? -6.965 -11.742 -21.516 1 98.62 85 PRO A CA 1
ATOM 666 C C . PRO A 1 85 ? -6.836 -10.688 -20.422 1 98.62 85 PRO A C 1
ATOM 668 O O . PRO A 1 85 ? -7.145 -10.961 -19.25 1 98.62 85 PRO A O 1
ATOM 671 N N . SER A 1 86 ? -6.367 -9.562 -20.781 1 98.62 86 SER A N 1
ATOM 672 C CA . SER A 1 86 ? -6.262 -8.461 -19.844 1 98.62 86 SER A CA 1
ATOM 673 C C . SER A 1 86 ? -7.633 -7.895 -19.5 1 98.62 86 SER A C 1
ATOM 675 O O . SER A 1 86 ? -8.57 -7.984 -20.297 1 98.62 86 SER A O 1
ATOM 677 N N . MET A 1 87 ? -7.727 -7.348 -18.328 1 98.38 87 MET A N 1
ATOM 678 C CA . MET A 1 87 ? -8.938 -6.695 -17.844 1 98.38 87 MET A CA 1
ATOM 679 C C . MET A 1 87 ? -8.609 -5.555 -16.891 1 98.38 87 MET A C 1
ATOM 681 O O . MET A 1 87 ? -7.492 -5.48 -16.375 1 98.38 87 MET A O 1
ATOM 685 N N . PRO A 1 88 ? -9.562 -4.57 -16.766 1 97.19 88 PRO A N 1
ATOM 686 C CA . PRO A 1 88 ? -9.344 -3.594 -15.695 1 97.19 88 PRO A CA 1
ATOM 687 C C . PRO A 1 88 ? -9.156 -4.246 -14.328 1 97.19 88 PRO A C 1
ATOM 689 O O . PRO A 1 88 ? -9.812 -5.242 -14.016 1 97.19 88 PRO A O 1
ATOM 692 N N . CYS A 1 89 ? -8.234 -3.693 -13.586 1 97.06 89 CYS A N 1
ATOM 693 C CA . CYS A 1 89 ? -8.023 -4.223 -12.25 1 97.06 89 C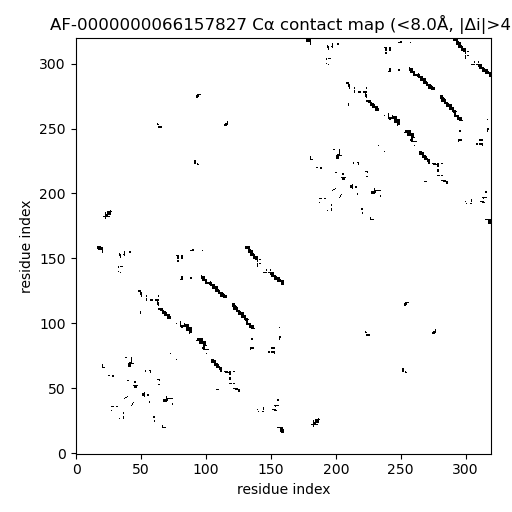YS A CA 1
ATOM 694 C C . CYS A 1 89 ? -9.172 -3.846 -11.32 1 97.06 89 CYS A C 1
ATOM 696 O O . CYS A 1 89 ? -9.508 -2.668 -11.188 1 97.06 89 CYS A O 1
ATOM 698 N N . PRO A 1 90 ? -9.703 -4.809 -10.648 1 95.5 90 PRO A N 1
ATOM 699 C CA . PRO A 1 90 ? -10.805 -4.508 -9.727 1 95.5 90 PRO A CA 1
ATOM 700 C C . PRO A 1 90 ? -10.406 -3.504 -8.648 1 95.5 90 PRO A C 1
ATOM 702 O O . PRO A 1 90 ? -11.211 -2.654 -8.266 1 95.5 90 PRO A O 1
ATOM 705 N N . SER A 1 91 ? -9.141 -3.523 -8.195 1 93.12 91 SER A N 1
ATOM 706 C CA . SER A 1 91 ? -8.703 -2.629 -7.133 1 93.12 91 SER A CA 1
ATOM 707 C C . SER A 1 91 ? -8.492 -1.21 -7.652 1 93.12 91 SER A C 1
ATOM 709 O O . SER A 1 91 ? -8.484 -0.253 -6.871 1 93.12 91 SER A O 1
ATOM 711 N N . ASN A 1 92 ? -8.203 -1.069 -8.945 1 94.19 92 ASN A N 1
ATOM 712 C CA . ASN A 1 92 ? -8.008 0.215 -9.609 1 94.19 92 ASN A CA 1
ATOM 713 C C . ASN A 1 92 ? -8.258 0.115 -11.109 1 94.19 92 ASN A C 1
ATOM 715 O O . ASN A 1 92 ? -7.383 -0.325 -11.859 1 94.19 92 ASN A O 1
ATOM 719 N N . THR A 1 93 ? -9.352 0.56 -11.531 1 95.25 93 THR A N 1
ATOM 720 C CA . THR A 1 93 ? -9.82 0.291 -12.883 1 95.25 93 THR A CA 1
ATOM 721 C C . THR A 1 93 ? -9.102 1.174 -13.898 1 95.25 93 THR A C 1
ATOM 723 O O . THR A 1 93 ? -9.305 1.035 -15.102 1 95.25 93 THR A O 1
ATOM 726 N N . SER A 1 94 ? -8.25 2.07 -13.453 1 96.25 94 SER A N 1
ATOM 727 C CA . SER A 1 94 ? -7.426 2.818 -14.398 1 96.25 94 SER A CA 1
ATOM 728 C C . SER A 1 94 ? -6.281 1.961 -14.938 1 96.25 94 SER A C 1
ATOM 730 O O . SER A 1 94 ? -5.629 2.328 -15.914 1 96.25 94 SER A O 1
ATOM 732 N N . LEU A 1 95 ? -6.055 0.835 -14.281 1 96 95 LEU A N 1
ATOM 733 C CA . LEU A 1 95 ? -5.078 -0.151 -14.727 1 96 95 LEU A CA 1
ATOM 734 C C . LEU A 1 95 ? -5.758 -1.285 -15.484 1 96 95 LEU A C 1
ATOM 736 O O . LEU A 1 95 ? -6.836 -1.742 -15.094 1 96 95 LEU A O 1
ATOM 740 N N . ASN A 1 96 ? -5.137 -1.738 -16.562 1 97.56 96 ASN A N 1
ATOM 741 C CA . ASN A 1 96 ? -5.719 -2.777 -17.406 1 97.56 96 ASN A CA 1
ATOM 742 C C . ASN A 1 96 ? -4.797 -3.986 -17.516 1 97.56 96 ASN A C 1
ATOM 744 O O . ASN A 1 96 ? -4.828 -4.699 -18.531 1 97.56 96 ASN A O 1
ATOM 748 N N . ASN A 1 97 ? -3.957 -4.16 -16.562 1 98.12 97 ASN A N 1
ATOM 749 C CA . ASN A 1 97 ? -2.967 -5.23 -16.641 1 98.12 97 ASN A CA 1
ATOM 750 C C . ASN A 1 97 ? -3.318 -6.395 -15.719 1 98.12 97 ASN A C 1
ATOM 752 O O . ASN A 1 97 ? -2.434 -7.113 -15.258 1 98.12 97 ASN A O 1
ATOM 756 N N . CYS A 1 98 ? -4.605 -6.547 -15.391 1 98.56 98 CYS A N 1
ATOM 757 C CA . CYS A 1 98 ? -5.043 -7.668 -14.562 1 98.56 98 CYS A CA 1
ATOM 758 C C . CYS A 1 98 ? -5.551 -8.812 -15.43 1 98.56 98 CYS A C 1
ATOM 760 O O . CYS A 1 98 ? -5.965 -8.602 -16.562 1 98.56 98 CYS A O 1
ATOM 762 N N . HIS A 1 99 ? -5.402 -10.055 -14.875 1 98.88 99 HIS A N 1
ATOM 763 C CA . HIS A 1 99 ? -5.77 -11.289 -15.57 1 98.88 99 HIS A CA 1
ATOM 764 C C . HIS A 1 99 ? -6.461 -12.266 -14.625 1 98.88 99 HIS A C 1
ATOM 766 O O . HIS A 1 99 ? -6.004 -12.469 -13.492 1 98.88 99 HIS A O 1
ATOM 772 N N . HIS A 1 100 ? -7.551 -12.781 -15.062 1 98.88 100 HIS A N 1
ATOM 773 C CA . HIS A 1 100 ? -8.289 -13.805 -14.328 1 98.88 100 HIS A CA 1
ATOM 774 C C . HIS A 1 100 ? -7.629 -15.172 -14.469 1 98.88 100 HIS A C 1
ATOM 776 O O . HIS A 1 100 ? -7.203 -15.555 -15.555 1 98.88 100 HIS A O 1
ATOM 782 N N . SER A 1 101 ? -7.516 -15.93 -13.438 1 98.81 101 SER A N 1
ATOM 783 C CA . SER A 1 101 ? -6.754 -17.172 -13.43 1 98.81 101 SER A CA 1
ATOM 784 C C . SER A 1 101 ? -7.387 -18.219 -14.352 1 98.81 101 SER A C 1
ATOM 786 O O . SER A 1 101 ? -6.691 -19.062 -14.914 1 98.81 101 SER A O 1
ATOM 788 N N . GLY A 1 102 ? -8.703 -18.25 -14.445 1 98.44 102 GLY A N 1
ATOM 789 C CA . GLY A 1 102 ? -9.422 -19.203 -15.273 1 98.44 102 GLY A CA 1
ATOM 790 C C . GLY A 1 102 ? -9.617 -20.547 -14.594 1 98.44 102 GLY A C 1
ATOM 791 O O . GLY A 1 102 ? -10.477 -21.344 -15.008 1 98.44 102 GLY A O 1
ATOM 792 N N . VAL A 1 103 ? -8.828 -20.859 -13.586 1 98.31 103 VAL A N 1
ATOM 793 C CA . VAL A 1 103 ? -8.992 -22.062 -12.781 1 98.31 103 VAL A CA 1
ATOM 794 C C . VAL A 1 103 ? -8.891 -21.719 -11.297 1 98.31 103 VAL A C 1
ATOM 796 O O . VAL A 1 103 ? -8.266 -20.719 -10.922 1 98.31 103 VAL A O 1
ATOM 799 N N . GLN A 1 104 ? -9.57 -22.5 -10.523 1 98.62 104 GLN A N 1
ATOM 800 C CA . GLN A 1 104 ? -9.438 -22.344 -9.078 1 98.62 104 GLN A CA 1
ATOM 801 C C . GLN A 1 104 ? -8.172 -23.031 -8.57 1 98.62 104 GLN A C 1
ATOM 803 O O . GLN A 1 104 ? -7.734 -24.031 -9.133 1 98.62 104 GLN A O 1
ATOM 808 N N . VAL A 1 105 ? -7.566 -22.453 -7.539 1 98.75 105 VAL A N 1
ATOM 809 C CA . VAL A 1 105 ? -6.43 -23.094 -6.875 1 98.75 105 VAL A CA 1
ATOM 810 C C . VAL A 1 105 ? -6.652 -23.109 -5.367 1 98.75 105 VAL A C 1
ATOM 812 O O . VAL A 1 105 ? -7.371 -22.266 -4.828 1 98.75 105 VAL A O 1
ATOM 815 N N . PRO A 1 106 ? -6.141 -24.172 -4.742 1 98.56 106 PRO A N 1
ATOM 816 C CA . PRO A 1 106 ? -6.141 -24.078 -3.279 1 98.56 106 PRO A CA 1
ATOM 817 C C . PRO A 1 106 ? -5.301 -22.906 -2.764 1 98.56 106 PRO A C 1
ATOM 819 O O . PRO A 1 106 ? -4.262 -22.594 -3.34 1 98.56 106 PRO A O 1
ATOM 822 N N . LEU A 1 107 ? -5.785 -22.25 -1.735 1 98.69 107 LEU A N 1
ATOM 823 C CA . LEU A 1 107 ? -5.043 -21.125 -1.157 1 98.69 107 LEU A CA 1
ATOM 824 C C . LEU A 1 107 ? -5.199 -21.109 0.36 1 98.69 107 LEU A C 1
ATOM 826 O O . LEU A 1 107 ? -6.066 -21.781 0.912 1 98.69 107 LEU A O 1
ATOM 830 N N . ILE A 1 108 ? -4.285 -20.484 1.036 1 98.62 108 ILE A N 1
ATOM 831 C CA . ILE A 1 108 ? -4.312 -20.25 2.477 1 98.62 108 ILE A CA 1
ATOM 832 C C . ILE A 1 108 ? -4.309 -18.766 2.77 1 98.62 108 ILE A C 1
ATOM 834 O O . ILE A 1 108 ? -3.428 -18.031 2.305 1 98.62 108 ILE A O 1
ATOM 838 N N . HIS A 1 109 ? -5.34 -18.312 3.48 1 97.94 109 HIS A N 1
ATOM 839 C CA . HIS A 1 109 ? -5.43 -16.922 3.928 1 97.94 109 HIS A CA 1
ATOM 840 C C . HIS A 1 109 ? -4.938 -16.766 5.363 1 97.94 109 HIS A C 1
ATOM 842 O O . HIS A 1 109 ? -5.355 -17.516 6.246 1 97.94 109 HIS A O 1
ATOM 848 N N . CYS A 1 110 ? -4.035 -15.898 5.574 1 98.38 110 CYS A N 1
ATOM 849 C CA . CYS A 1 110 ? -3.49 -15.617 6.898 1 98.38 110 CYS A CA 1
ATOM 850 C C . CYS A 1 110 ? -4.051 -14.312 7.453 1 98.38 110 CYS A C 1
ATOM 852 O O . CYS A 1 110 ? -3.984 -13.273 6.793 1 98.38 110 CYS A O 1
ATOM 854 N N . ASN A 1 111 ? -4.602 -14.375 8.672 1 97.69 111 ASN A N 1
ATOM 855 C CA . ASN A 1 111 ? -5.137 -13.195 9.344 1 97.69 111 ASN A CA 1
ATOM 856 C C . ASN A 1 111 ? -4.445 -12.953 10.68 1 97.69 111 ASN A C 1
ATOM 858 O O . ASN A 1 111 ? -4.395 -13.844 11.531 1 97.69 111 ASN A O 1
ATOM 862 N N . LEU A 1 112 ? -3.92 -11.766 10.797 1 98.06 112 LEU A N 1
ATOM 863 C CA . LEU A 1 112 ? -3.215 -11.414 12.023 1 98.06 112 LEU A CA 1
ATOM 864 C C . LEU A 1 112 ? -4.168 -11.406 13.219 1 98.06 112 LEU A C 1
ATOM 866 O O . LEU A 1 112 ? -5.238 -10.797 13.156 1 98.06 112 LEU A O 1
ATOM 870 N N . THR A 1 113 ? -3.791 -12.055 14.297 1 98.44 113 THR A N 1
ATOM 871 C CA . THR A 1 113 ? -4.621 -12.102 15.5 1 98.44 113 THR A CA 1
ATOM 872 C C . THR A 1 113 ? -3.904 -11.445 16.672 1 98.44 113 THR A C 1
ATOM 874 O O . THR A 1 113 ? -4.547 -10.906 17.578 1 98.44 113 THR A O 1
ATOM 877 N N . THR A 1 114 ? -2.543 -11.609 16.703 1 98.38 114 THR A N 1
ATOM 878 C CA . THR A 1 114 ? -1.751 -11.016 17.781 1 98.38 114 THR A CA 1
ATOM 879 C C . THR A 1 114 ? -0.625 -10.156 17.203 1 98.38 114 THR A C 1
ATOM 881 O O . THR A 1 114 ? 0.475 -10.656 16.953 1 98.38 114 THR A O 1
ATOM 884 N N . PRO A 1 115 ? -0.92 -8.938 17.094 1 97.69 115 PRO A N 1
ATOM 885 C CA . PRO A 1 115 ? 0.165 -8.047 16.672 1 97.69 115 PRO A CA 1
ATOM 886 C C . PRO A 1 115 ? 1.22 -7.852 17.75 1 97.69 115 PRO A C 1
ATOM 888 O O . PRO A 1 115 ? 0.917 -7.969 18.938 1 97.69 115 PRO A O 1
ATOM 891 N N . SER A 1 116 ? 2.43 -7.578 17.281 1 97.69 116 SER A N 1
ATOM 892 C CA . SER A 1 116 ? 3.543 -7.355 18.203 1 97.69 116 SER A CA 1
ATOM 893 C C . SER A 1 116 ? 4.641 -6.523 17.547 1 97.69 116 SER A C 1
ATOM 895 O O . SER A 1 116 ? 4.828 -6.582 16.328 1 97.69 116 SER A O 1
ATOM 897 N N . ARG A 1 117 ? 5.355 -5.789 18.359 1 94.94 117 ARG A N 1
ATOM 898 C CA . ARG A 1 117 ? 6.527 -5.07 17.859 1 94.94 117 ARG A CA 1
ATOM 899 C C . ARG A 1 117 ? 7.668 -6.035 17.562 1 94.94 117 ARG A C 1
ATOM 901 O O . ARG A 1 117 ? 8.531 -5.738 16.734 1 94.94 117 ARG A O 1
ATOM 908 N N . ARG A 1 118 ? 7.656 -7.18 18.312 1 97.12 118 ARG A N 1
ATOM 909 C CA . ARG A 1 118 ? 8.609 -8.25 18.031 1 97.12 118 ARG A CA 1
ATOM 910 C C . ARG A 1 118 ? 8.055 -9.211 16.984 1 97.12 118 ARG A C 1
ATOM 912 O O . ARG A 1 118 ? 7.086 -9.93 17.25 1 97.12 118 ARG A O 1
ATOM 919 N N . ILE A 1 119 ? 8.68 -9.336 15.867 1 97.38 119 ILE A N 1
ATOM 920 C CA . ILE A 1 119 ? 8.18 -10.078 14.711 1 97.38 119 ILE A CA 1
ATOM 921 C C . ILE A 1 119 ? 7.926 -11.531 15.102 1 97.38 119 ILE A C 1
ATOM 923 O O . ILE A 1 119 ? 6.941 -12.133 14.672 1 97.38 119 ILE A O 1
ATOM 927 N N . SER A 1 120 ? 8.844 -12.148 15.906 1 97.94 120 SER A N 1
ATOM 928 C CA . SER A 1 120 ? 8.734 -13.555 16.266 1 97.94 120 SER A CA 1
ATOM 929 C C . SER A 1 120 ? 7.469 -13.812 17.078 1 97.94 120 SER A C 1
ATOM 931 O O . SER A 1 120 ? 7.062 -14.961 17.266 1 97.94 120 SER A O 1
ATOM 933 N N . ASN A 1 121 ? 6.824 -12.727 17.578 1 98.5 121 ASN A N 1
ATOM 934 C CA . ASN A 1 121 ? 5.664 -12.891 18.438 1 98.5 121 ASN A CA 1
ATOM 935 C C . ASN A 1 121 ? 4.359 -12.703 17.672 1 98.5 121 ASN A C 1
ATOM 937 O O . ASN A 1 121 ? 3.273 -12.828 18.25 1 98.5 121 ASN A O 1
ATOM 941 N N . CYS A 1 122 ? 4.391 -12.359 16.422 1 98.62 122 CYS A N 1
ATOM 942 C CA . CYS A 1 122 ? 3.174 -12.258 15.625 1 98.62 122 CYS A CA 1
ATOM 943 C C . CYS A 1 122 ? 2.463 -13.602 15.539 1 98.62 122 CYS A C 1
ATOM 945 O O . CYS A 1 122 ? 3.107 -14.641 15.375 1 98.62 122 CYS A O 1
ATOM 947 N N . ARG A 1 123 ? 1.151 -13.617 15.641 1 98.81 123 ARG A N 1
ATOM 948 C CA . ARG A 1 123 ? 0.356 -14.828 15.492 1 98.81 123 ARG A CA 1
ATOM 949 C C . ARG A 1 123 ? -0.744 -14.641 14.453 1 98.81 123 ARG A C 1
ATOM 951 O O . ARG A 1 123 ? -1.325 -13.555 14.352 1 98.81 123 ARG A O 1
ATOM 958 N N . TYR A 1 124 ? -1.034 -15.703 13.797 1 98.5 124 TYR A N 1
ATOM 959 C CA . TYR A 1 124 ? -2.023 -15.688 12.727 1 98.5 124 TYR A CA 1
ATOM 960 C C . TYR A 1 124 ? -2.967 -16.875 12.836 1 98.5 124 TYR A C 1
ATOM 962 O O . TYR A 1 124 ? -2.58 -17.938 13.328 1 98.5 124 TYR A O 1
ATOM 970 N N . THR A 1 125 ? -4.141 -16.672 12.367 1 98.44 125 THR A N 1
ATOM 971 C CA . THR A 1 125 ? -5.027 -17.766 12.008 1 98.44 125 THR A CA 1
ATOM 972 C C . THR A 1 125 ? -4.984 -18.031 10.508 1 98.44 125 THR A C 1
ATOM 974 O O . THR A 1 125 ? -4.492 -17.188 9.742 1 98.44 125 THR A O 1
ATOM 977 N N . GLN A 1 126 ? -5.367 -19.203 10.125 1 97.88 126 GLN A N 1
ATOM 978 C CA . GLN A 1 126 ? -5.41 -19.516 8.695 1 97.88 126 GLN A CA 1
ATOM 979 C C . GLN A 1 126 ? -6.766 -20.094 8.297 1 97.88 126 GLN A C 1
ATOM 981 O O . GLN A 1 126 ? -7.402 -20.797 9.078 1 97.88 126 GLN A O 1
ATOM 986 N N . THR A 1 127 ? -7.152 -19.703 7.152 1 97.5 127 THR A N 1
ATOM 987 C CA . THR A 1 127 ? -8.297 -20.297 6.469 1 97.5 127 THR A CA 1
ATOM 988 C C . THR A 1 127 ? -7.91 -20.781 5.078 1 97.5 127 THR A C 1
ATOM 990 O O . THR A 1 127 ? -7.07 -20.172 4.41 1 97.5 127 THR A O 1
ATOM 993 N N . THR A 1 128 ? -8.445 -21.969 4.711 1 97.5 128 THR A N 1
ATOM 994 C CA . THR A 1 128 ? -8.172 -22.547 3.4 1 97.5 128 THR A CA 1
ATOM 995 C C . THR A 1 128 ? -9.383 -22.422 2.482 1 97.5 128 THR A C 1
ATOM 997 O O . THR A 1 128 ? -10.523 -22.391 2.951 1 97.5 128 THR A O 1
ATOM 1000 N N . ALA A 1 129 ? -9.094 -22.234 1.228 1 98 129 ALA A N 1
ATOM 1001 C CA . ALA A 1 129 ? -10.148 -22.156 0.224 1 98 129 ALA A CA 1
ATOM 1002 C C . ALA A 1 129 ? -9.633 -22.578 -1.151 1 98 129 ALA A C 1
ATOM 1004 O O . ALA A 1 129 ? -8.422 -22.734 -1.345 1 98 129 ALA A O 1
ATOM 1005 N N . ASN A 1 130 ? -10.555 -22.969 -1.995 1 98.62 130 ASN A N 1
ATOM 1006 C CA . ASN A 1 130 ? -10.312 -23.156 -3.424 1 98.62 130 ASN A CA 1
ATOM 1007 C C . ASN A 1 130 ? -10.992 -22.062 -4.242 1 98.62 130 ASN A C 1
ATOM 1009 O O . ASN A 1 130 ? -12.227 -22 -4.316 1 98.62 130 ASN A O 1
ATOM 1013 N N . LYS A 1 131 ? -10.234 -21.109 -4.781 1 98.62 131 LYS A N 1
ATOM 1014 C CA . LYS A 1 131 ? -10.828 -19.906 -5.375 1 98.62 131 LYS A CA 1
ATOM 1015 C C . LYS A 1 131 ? -10.125 -19.531 -6.676 1 98.62 131 LYS A C 1
ATOM 1017 O O . LYS A 1 131 ? -9.023 -20.031 -6.957 1 98.62 131 LYS A O 1
ATOM 1022 N N . TYR A 1 132 ? -10.836 -18.734 -7.559 1 98.81 132 TYR A N 1
ATOM 1023 C CA . TYR A 1 132 ? -10.195 -17.984 -8.633 1 98.81 132 TYR A CA 1
ATOM 1024 C C . TYR A 1 132 ? -9.445 -16.781 -8.078 1 98.81 132 TYR A C 1
ATOM 1026 O O . TYR A 1 132 ? -9.688 -16.359 -6.945 1 98.81 132 TYR A O 1
ATOM 1034 N N . TYR A 1 133 ? -8.555 -16.328 -8.82 1 98.56 133 TYR A N 1
ATOM 1035 C CA . TYR A 1 133 ? -7.84 -15.133 -8.414 1 98.56 133 TYR A CA 1
ATOM 1036 C C . TYR A 1 133 ? -7.523 -14.25 -9.617 1 98.56 133 TYR A C 1
ATOM 1038 O O . TYR A 1 133 ? -7.66 -14.68 -10.766 1 98.56 133 TYR A O 1
ATOM 1046 N N . ILE A 1 134 ? -7.266 -12.992 -9.359 1 98.62 134 ILE A N 1
ATOM 1047 C CA . ILE A 1 134 ? -6.867 -11.992 -10.344 1 98.62 134 ILE A CA 1
ATOM 1048 C C . ILE A 1 134 ? -5.488 -11.445 -9.992 1 98.62 134 ILE A C 1
ATOM 1050 O O . ILE A 1 134 ? -5.238 -11.07 -8.844 1 98.62 134 ILE A O 1
ATOM 1054 N N . VAL A 1 135 ? -4.633 -11.484 -11 1 98.44 135 VAL A N 1
ATOM 1055 C CA . VAL A 1 135 ? -3.281 -10.992 -10.766 1 98.44 135 VAL A CA 1
ATOM 1056 C C . VAL A 1 135 ? -2.955 -9.883 -11.766 1 98.44 135 VAL A C 1
ATOM 1058 O O . VAL A 1 135 ? -3.359 -9.953 -12.93 1 98.44 135 VAL A O 1
ATOM 1061 N N . ALA A 1 136 ? -2.287 -8.844 -11.289 1 97.94 136 ALA A N 1
ATOM 1062 C CA . ALA A 1 136 ? -1.685 -7.855 -12.18 1 97.94 136 ALA A CA 1
ATOM 1063 C C . ALA A 1 136 ? -0.313 -8.32 -12.656 1 97.94 136 ALA A C 1
ATOM 1065 O O . ALA A 1 136 ? 0.472 -8.867 -11.883 1 97.94 136 ALA A O 1
ATOM 1066 N N . CYS A 1 137 ? -0.007 -8.062 -13.93 1 98.5 137 CYS A N 1
ATOM 1067 C CA . CYS A 1 137 ? 1.252 -8.484 -14.531 1 98.5 137 CYS A CA 1
ATOM 1068 C C . CYS A 1 137 ? 1.951 -7.32 -15.211 1 98.5 137 CYS A C 1
ATOM 1070 O O . CYS A 1 137 ? 1.296 -6.387 -15.68 1 98.5 137 CYS A O 1
ATOM 1072 N N . ASN A 1 138 ? 3.25 -7.332 -15.18 1 97.44 138 ASN A N 1
ATOM 1073 C CA . ASN A 1 138 ? 4.102 -6.355 -15.852 1 97.44 138 ASN A CA 1
ATOM 1074 C C . ASN A 1 138 ? 5.316 -7.02 -16.484 1 97.44 138 ASN A C 1
ATOM 1076 O O . ASN A 1 138 ? 5.578 -8.203 -16.266 1 97.44 138 ASN A O 1
ATOM 1080 N N . ASN A 1 139 ? 6.012 -6.254 -17.297 1 97.75 139 ASN A N 1
ATOM 1081 C CA . ASN A 1 139 ? 7.285 -6.75 -17.812 1 97.75 139 ASN A CA 1
ATOM 1082 C C . ASN A 1 139 ? 8.266 -7.066 -16.688 1 97.75 139 ASN A C 1
ATOM 1084 O O . ASN A 1 139 ? 8.336 -6.336 -15.703 1 97.75 139 ASN A O 1
ATOM 1088 N N . SER A 1 140 ? 8.969 -8.195 -16.953 1 97.69 140 SER A N 1
ATOM 1089 C CA . SER A 1 140 ? 9.961 -8.57 -15.953 1 97.69 140 SER A CA 1
ATOM 1090 C C . SER A 1 140 ? 11.156 -7.621 -15.969 1 97.69 140 SER A C 1
ATOM 1092 O O . SER A 1 140 ? 11.344 -6.863 -16.922 1 97.69 140 SER A O 1
ATOM 1094 N N . ASP A 1 141 ? 11.852 -7.578 -14.82 1 96.5 141 ASP A N 1
ATOM 1095 C CA . ASP A 1 141 ? 13.133 -6.879 -14.797 1 96.5 141 ASP A CA 1
ATOM 1096 C C . ASP A 1 141 ? 14.156 -7.582 -15.68 1 96.5 141 ASP A C 1
ATOM 1098 O O . ASP A 1 141 ? 14.508 -8.742 -15.438 1 96.5 141 ASP A O 1
ATOM 1102 N N . PRO A 1 142 ? 14.641 -6.93 -16.672 1 95.31 142 PRO A N 1
ATOM 1103 C CA . PRO A 1 142 ? 15.477 -7.613 -17.656 1 95.31 142 PRO A CA 1
ATOM 1104 C C . PRO A 1 142 ? 16.797 -8.102 -17.078 1 95.31 142 PRO A C 1
ATOM 1106 O O . PRO A 1 142 ? 17.438 -8.977 -17.656 1 95.31 142 PRO A O 1
ATOM 1109 N N . VAL A 1 143 ? 17.203 -7.531 -15.953 1 96.25 143 VAL A N 1
ATOM 1110 C CA . VAL A 1 143 ? 18.484 -7.891 -15.391 1 96.25 143 VAL A CA 1
ATOM 1111 C C . VAL A 1 143 ? 18.297 -8.836 -14.203 1 96.25 143 VAL A C 1
ATOM 1113 O O . VAL A 1 143 ? 18.969 -9.859 -14.102 1 96.25 143 VAL A O 1
ATOM 1116 N N . ARG A 1 144 ? 17.25 -8.539 -13.43 1 96.44 144 ARG A N 1
ATOM 1117 C CA . ARG A 1 144 ? 17.172 -9.18 -12.125 1 96.44 144 ARG A CA 1
ATOM 1118 C C . ARG A 1 144 ? 16.172 -10.336 -12.133 1 96.44 144 ARG A C 1
ATOM 1120 O O . ARG A 1 144 ? 16.156 -11.164 -11.227 1 96.44 144 ARG A O 1
ATOM 1127 N N . ASP A 1 145 ? 15.344 -10.445 -13.148 1 96.62 145 ASP A N 1
ATOM 1128 C CA . ASP A 1 145 ? 14.375 -11.531 -13.266 1 96.62 145 ASP A CA 1
ATOM 1129 C C . ASP A 1 145 ? 14.828 -12.57 -14.289 1 96.62 145 ASP A C 1
ATOM 1131 O O . ASP A 1 145 ? 15.586 -12.25 -15.211 1 96.62 145 ASP A O 1
ATOM 1135 N N . PRO A 1 146 ? 14.336 -13.836 -14.062 1 91.88 146 PRO A N 1
ATOM 1136 C CA . PRO A 1 146 ? 14.664 -14.844 -15.062 1 91.88 146 PRO A CA 1
ATOM 1137 C C . PRO A 1 146 ? 14.18 -14.461 -16.469 1 91.88 146 PRO A C 1
ATOM 1139 O O . PRO A 1 146 ? 13.047 -14.023 -16.625 1 91.88 146 PRO A O 1
ATOM 1142 N N . PRO A 1 147 ? 15.055 -14.711 -17.453 1 93.06 147 PRO A N 1
ATOM 1143 C CA . PRO A 1 147 ? 14.711 -14.289 -18.812 1 93.06 147 PRO A CA 1
ATOM 1144 C C . PRO A 1 147 ? 13.594 -15.125 -19.422 1 93.06 147 PRO A C 1
ATOM 1146 O O . PRO A 1 147 ? 12.992 -14.727 -20.438 1 93.06 147 PRO A O 1
ATOM 1149 N N . GLN A 1 148 ? 13.281 -16.188 -18.812 1 95.31 148 GLN A N 1
ATOM 1150 C CA . GLN A 1 148 ? 12.289 -17.094 -19.391 1 95.31 148 GLN A CA 1
ATOM 1151 C C . GLN A 1 148 ? 10.891 -16.5 -19.281 1 95.31 148 GLN A C 1
ATOM 1153 O O . GLN A 1 148 ? 9.961 -16.953 -19.953 1 95.31 148 GLN A O 1
ATOM 1158 N N . TYR A 1 149 ? 10.727 -15.516 -18.406 1 96.62 149 TYR A N 1
ATOM 1159 C CA . TYR A 1 149 ? 9.406 -14.93 -18.188 1 96.62 149 TYR A CA 1
ATOM 1160 C C . TYR A 1 149 ? 9.406 -13.438 -18.5 1 96.62 149 TYR A C 1
ATOM 1162 O O . TYR A 1 149 ? 9.609 -12.609 -17.625 1 96.62 149 TYR A O 1
ATOM 1170 N N . PRO A 1 150 ? 9.094 -13.062 -19.734 1 96.81 150 PRO A N 1
ATOM 1171 C CA . PRO A 1 150 ? 9.125 -11.641 -20.094 1 96.81 150 PRO A CA 1
ATOM 1172 C C . PRO A 1 150 ? 8.047 -10.828 -19.375 1 96.81 150 PRO A C 1
ATOM 1174 O O . PRO A 1 150 ? 8.219 -9.633 -19.141 1 96.81 150 PRO A O 1
ATOM 1177 N N . VAL A 1 151 ? 6.859 -11.469 -19.109 1 98.5 151 VAL A N 1
ATOM 1178 C CA . VAL A 1 151 ? 5.766 -10.875 -18.344 1 98.5 151 VAL A CA 1
ATOM 1179 C C . VAL A 1 151 ? 5.516 -11.688 -17.078 1 98.5 151 VAL A C 1
ATOM 1181 O O . VAL A 1 151 ? 5.438 -12.922 -17.125 1 98.5 151 VAL A O 1
ATOM 1184 N N . VAL A 1 152 ? 5.449 -10.969 -15.93 1 98.75 152 VAL A N 1
ATOM 1185 C CA . VAL A 1 152 ? 5.43 -11.68 -14.656 1 98.75 152 VAL A CA 1
ATOM 1186 C C . VAL A 1 152 ? 4.359 -11.078 -13.75 1 98.75 152 VAL A C 1
ATOM 1188 O O . VAL A 1 152 ? 4.012 -9.898 -13.875 1 98.75 152 VAL A O 1
ATOM 1191 N N . PRO A 1 153 ? 3.807 -11.938 -12.82 1 98.56 153 PRO A N 1
ATOM 1192 C CA . PRO A 1 153 ? 2.889 -11.383 -11.828 1 98.56 153 PRO A CA 1
ATOM 1193 C C . PRO A 1 153 ? 3.588 -10.453 -10.836 1 98.56 153 PRO A C 1
ATOM 1195 O O . PRO A 1 153 ? 4.707 -10.734 -10.406 1 98.56 153 PRO A O 1
ATOM 1198 N N . VAL A 1 154 ? 2.9 -9.336 -10.547 1 96.69 154 VAL A N 1
ATOM 1199 C CA . VAL A 1 154 ? 3.551 -8.359 -9.68 1 96.69 154 VAL A CA 1
ATOM 1200 C C . VAL A 1 154 ? 2.641 -8.031 -8.5 1 96.69 154 VAL A C 1
ATOM 1202 O O . VAL A 1 154 ? 3.098 -7.504 -7.484 1 96.69 154 VAL A O 1
ATOM 1205 N N . HIS A 1 155 ? 1.325 -8.336 -8.594 1 95.38 155 HIS A N 1
ATOM 1206 C CA . HIS A 1 155 ? 0.377 -8.023 -7.531 1 95.38 155 HIS A CA 1
ATOM 1207 C C . HIS A 1 155 ? -0.821 -8.969 -7.57 1 95.38 155 HIS A C 1
ATOM 1209 O O . HIS A 1 155 ? -1.369 -9.242 -8.641 1 95.38 155 HIS A O 1
ATOM 1215 N N . LEU A 1 156 ? -1.151 -9.547 -6.418 1 97.38 156 LEU A N 1
ATOM 1216 C CA . LEU A 1 156 ? -2.414 -10.266 -6.277 1 97.38 156 LEU A CA 1
ATOM 1217 C C . LEU A 1 156 ? -3.568 -9.297 -6.051 1 97.38 156 LEU A C 1
ATOM 1219 O O . LEU A 1 156 ? -3.729 -8.766 -4.949 1 97.38 156 LEU A O 1
ATOM 1223 N N . ASP A 1 157 ? -4.402 -9.133 -7.035 1 96.25 157 ASP A N 1
ATOM 1224 C CA . ASP A 1 157 ? -5.379 -8.047 -7.023 1 96.25 157 ASP A CA 1
ATOM 1225 C C . ASP A 1 157 ? -6.633 -8.445 -6.25 1 96.25 157 ASP A C 1
ATOM 1227 O O . ASP A 1 157 ? -7.188 -7.637 -5.5 1 96.25 157 ASP A O 1
ATOM 1231 N N . ARG A 1 158 ? -7.043 -9.742 -6.504 1 96.81 158 ARG A N 1
ATOM 1232 C CA . ARG A 1 158 ? -8.305 -10.148 -5.895 1 96.81 158 ARG A CA 1
ATOM 1233 C C . ARG A 1 158 ? -8.43 -11.664 -5.859 1 96.81 158 ARG A C 1
ATOM 1235 O O . ARG A 1 158 ? -8.008 -12.352 -6.793 1 96.81 158 ARG A O 1
ATOM 1242 N N . ILE A 1 159 ? -9.016 -12.117 -4.789 1 97.38 159 ILE A N 1
ATOM 1243 C CA . ILE A 1 159 ? -9.492 -13.492 -4.715 1 97.38 159 ILE A CA 1
ATOM 1244 C C . ILE A 1 159 ? -10.992 -13.539 -4.996 1 97.38 159 ILE A C 1
ATOM 1246 O O . ILE A 1 159 ? -11.75 -12.719 -4.473 1 97.38 159 ILE A O 1
ATOM 1250 N N . ILE A 1 160 ? -11.461 -14.531 -5.859 1 95.81 160 ILE A N 1
ATOM 1251 C CA . ILE A 1 160 ? -12.844 -14.547 -6.324 1 95.81 160 ILE A CA 1
ATOM 1252 C C . ILE A 1 160 ? -13.461 -15.922 -6.055 1 95.81 160 ILE A C 1
ATOM 1254 O O . ILE A 1 160 ? -12.867 -16.953 -6.371 1 95.81 160 ILE A O 1
ATOM 1258 N N . MET B 1 1 ? -52.375 12.742 25.594 1 30.75 1 MET B N 1
ATOM 1259 C CA . MET B 1 1 ? -50.906 12.688 25.703 1 30.75 1 MET B CA 1
ATOM 1260 C C . MET B 1 1 ? -50.312 11.938 24.516 1 30.75 1 MET B C 1
ATOM 1262 O O . MET B 1 1 ? -50.5 10.734 24.359 1 30.75 1 MET B O 1
ATOM 1266 N N . VAL B 1 2 ? -50.188 12.555 23.344 1 38.34 2 VAL B N 1
ATOM 1267 C CA . VAL B 1 2 ? -49.719 12.117 22.016 1 38.34 2 VAL B CA 1
ATOM 1268 C C . VAL B 1 2 ? -48.25 11.727 22.094 1 38.34 2 VAL B C 1
ATOM 1270 O O . VAL B 1 2 ? -47.406 12.531 22.516 1 38.34 2 VAL B O 1
ATOM 1273 N N . PRO B 1 3 ? -47.875 10.43 22.188 1 37.91 3 PRO B N 1
ATOM 1274 C CA . PRO B 1 3 ? -46.469 10.008 22.234 1 37.91 3 PRO B CA 1
ATOM 1275 C C . PRO B 1 3 ? -45.688 10.438 21 1 37.91 3 PRO B C 1
ATOM 1277 O O . PRO B 1 3 ? -46.125 10.219 19.875 1 37.91 3 PRO B O 1
ATOM 1280 N N . LYS B 1 4 ? -45.125 11.688 20.969 1 38.06 4 LYS B N 1
ATOM 1281 C CA . LYS B 1 4 ? -44.219 12.125 19.938 1 38.06 4 LYS B CA 1
ATOM 1282 C C . LYS B 1 4 ? -43.125 11.078 19.703 1 38.06 4 LYS B C 1
ATOM 1284 O O . LYS B 1 4 ? -42.438 10.68 20.641 1 38.06 4 LYS B O 1
ATOM 1289 N N . LEU B 1 5 ? -43.344 10.188 18.719 1 34.91 5 LEU B N 1
ATOM 1290 C CA . LEU B 1 5 ? -42.344 9.289 18.156 1 34.91 5 LEU B CA 1
ATOM 1291 C C . LEU B 1 5 ? -41.062 10.047 17.797 1 34.91 5 LEU B C 1
ATOM 1293 O O . LEU B 1 5 ? -41.094 10.945 16.938 1 34.91 5 LEU B O 1
ATOM 1297 N N . PHE B 1 6 ? -40.156 10.438 18.734 1 37.22 6 PHE B N 1
ATOM 1298 C CA . PHE B 1 6 ? -38.781 10.852 18.453 1 37.22 6 PHE B CA 1
ATOM 1299 C C . PHE B 1 6 ? -38.125 9.883 17.484 1 37.22 6 PHE B C 1
ATOM 1301 O O . PHE B 1 6 ? -37.844 8.734 17.828 1 37.22 6 PHE B O 1
ATOM 1308 N N . THR B 1 7 ? -38.562 9.867 16.156 1 39.12 7 THR B N 1
ATOM 1309 C CA . THR B 1 7 ? -37.875 9.172 15.086 1 39.12 7 THR B CA 1
ATOM 1310 C C . THR B 1 7 ? -36.375 9.453 15.141 1 39.12 7 THR B C 1
ATOM 1312 O O . THR B 1 7 ? -35.938 10.547 15.523 1 39.12 7 THR B O 1
ATOM 1315 N N . SER B 1 8 ? -35.469 8.406 14.961 1 40.06 8 SER B N 1
ATOM 1316 C CA . SER B 1 8 ? -34.094 7.945 14.945 1 40.06 8 SER B CA 1
ATOM 1317 C C . SER B 1 8 ? -33.281 8.703 13.914 1 40.06 8 SER B C 1
ATOM 1319 O O . SER B 1 8 ? -33.156 8.281 12.766 1 40.06 8 SER B O 1
ATOM 1321 N N . GLN B 1 9 ? -33.5 9.945 13.617 1 39.19 9 GLN B N 1
ATOM 1322 C CA . GLN B 1 9 ? -32.594 10.625 12.672 1 39.19 9 GLN B CA 1
ATOM 1323 C C . GLN B 1 9 ? -31.141 10.547 13.125 1 39.19 9 GLN B C 1
ATOM 1325 O O . GLN B 1 9 ? -30.266 11.086 12.469 1 39.19 9 GLN B O 1
ATOM 1330 N N . ILE B 1 10 ? -30.812 10.195 14.359 1 40.31 10 ILE B N 1
ATOM 1331 C CA . ILE B 1 10 ? -29.469 10.398 14.852 1 40.31 10 ILE B CA 1
ATOM 1332 C C . ILE B 1 10 ? -28.5 9.461 14.117 1 40.31 10 ILE B C 1
ATOM 1334 O O . ILE B 1 10 ? -27.328 9.789 13.938 1 40.31 10 ILE B O 1
ATOM 1338 N N . CYS B 1 11 ? -28.938 8.227 13.789 1 39.78 11 CYS B N 1
ATOM 1339 C CA . CYS B 1 11 ? -27.906 7.223 13.594 1 39.78 11 CYS B CA 1
ATOM 1340 C C . CYS B 1 11 ? -27.156 7.453 12.281 1 39.78 11 CYS B C 1
ATOM 1342 O O . CYS B 1 11 ? -26.281 6.68 11.914 1 39.78 11 CYS B O 1
ATOM 1344 N N . LEU B 1 12 ? -27.828 8.148 11.383 1 39.5 12 LEU B N 1
ATOM 1345 C CA . LEU B 1 12 ? -27.172 8.125 10.078 1 39.5 12 LEU B CA 1
ATOM 1346 C C . LEU B 1 12 ? -25.828 8.836 10.125 1 39.5 12 LEU B C 1
ATOM 1348 O O . LEU B 1 12 ? -24.969 8.602 9.273 1 39.5 12 LEU B O 1
ATOM 1352 N N . LEU B 1 13 ? -25.688 9.852 10.984 1 37.56 13 LEU B N 1
ATOM 1353 C CA . LEU B 1 13 ? -24.547 10.727 10.789 1 37.56 13 LEU B CA 1
ATOM 1354 C C . LEU B 1 13 ? -23.234 10.008 11.133 1 37.56 13 LEU B C 1
ATOM 1356 O O . LEU B 1 13 ? -22.156 10.562 10.953 1 37.56 13 LEU B O 1
ATOM 1360 N N . LEU B 1 14 ? -23.297 9.047 12 1 39.34 14 LEU B N 1
ATOM 1361 C CA . LEU B 1 14 ? -22.016 8.602 12.516 1 39.34 14 LEU B CA 1
ATOM 1362 C C . LEU B 1 14 ? -21.188 7.938 11.422 1 39.34 14 LEU B C 1
ATOM 1364 O O . LEU B 1 14 ? -20.078 7.477 11.664 1 39.34 14 LEU B O 1
ATOM 1368 N N . LEU B 1 15 ? -21.859 7.602 10.328 1 42.56 15 LEU B N 1
ATOM 1369 C CA . LEU B 1 15 ? -21.094 6.789 9.391 1 42.56 15 LEU B CA 1
ATOM 1370 C C . LEU B 1 15 ? -20.016 7.621 8.695 1 42.56 15 LEU B C 1
ATOM 1372 O O . LEU B 1 15 ? -19.312 7.121 7.824 1 42.56 15 LEU B O 1
ATOM 1376 N N . LEU B 1 16 ? -20.031 8.984 8.859 1 41.09 16 LEU B N 1
ATOM 1377 C CA . LEU B 1 16 ? -19.141 9.734 7.977 1 41.09 16 LEU B CA 1
ATOM 1378 C C . LEU B 1 16 ? -17.688 9.469 8.328 1 41.09 16 LEU B C 1
ATOM 1380 O O . LEU B 1 16 ? -16.781 9.844 7.574 1 41.09 16 LEU B O 1
ATOM 1384 N N . GLY B 1 17 ? -17.25 9.469 9.648 1 42.97 17 GLY B N 1
ATOM 1385 C CA . GLY B 1 17 ? -15.945 9.977 10.039 1 42.97 17 GLY B CA 1
ATOM 1386 C C . GLY B 1 17 ? -14.789 9.156 9.5 1 42.97 17 GLY B C 1
ATOM 1387 O O . GLY B 1 17 ? -13.711 9.68 9.242 1 42.97 17 GLY B O 1
ATOM 1388 N N . LEU B 1 18 ? -14.664 7.891 9.828 1 46.56 18 LEU B N 1
ATOM 1389 C CA . LEU B 1 18 ? -13.328 7.316 9.703 1 46.56 18 LEU B CA 1
ATOM 1390 C C . LEU B 1 18 ? -12.969 7.09 8.242 1 46.56 18 LEU B C 1
ATOM 1392 O O . LEU B 1 18 ? -13.438 6.129 7.625 1 46.56 18 LEU B O 1
ATOM 1396 N N . MET B 1 19 ? -12.734 8.188 7.527 1 46.41 19 MET B N 1
ATOM 1397 C CA . MET B 1 19 ? -12.266 7.953 6.164 1 46.41 19 MET B CA 1
ATOM 1398 C C . MET B 1 19 ? -10.953 7.168 6.168 1 46.41 19 MET B C 1
ATOM 1400 O O . MET B 1 19 ? -9.961 7.625 6.734 1 46.41 19 MET B O 1
ATOM 1404 N N . GLY B 1 20 ? -11.086 5.922 6.082 1 46.09 20 GLY B N 1
ATOM 1405 C CA . GLY B 1 20 ? -9.898 5.082 5.965 1 46.09 20 GLY B CA 1
ATOM 1406 C C . GLY B 1 20 ? -9.008 5.469 4.797 1 46.09 20 GLY B C 1
ATOM 1407 O O . GLY B 1 20 ? -9.5 5.77 3.707 1 46.09 20 GLY B O 1
ATOM 1408 N N . VAL B 1 21 ? -7.875 6.027 5.113 1 47.19 21 VAL B N 1
ATOM 1409 C CA . VAL B 1 21 ? -6.855 6.18 4.082 1 47.19 21 VAL B CA 1
ATOM 1410 C C . VAL B 1 21 ? -6.516 4.816 3.484 1 47.19 21 VAL B C 1
ATOM 1412 O O . VAL B 1 21 ? -6.207 3.871 4.215 1 47.19 21 VAL B O 1
ATOM 1415 N N . GLU B 1 22 ? -7.156 4.488 2.367 1 45.97 22 GLU B N 1
ATOM 1416 C CA . GLU B 1 22 ? -6.891 3.234 1.67 1 45.97 22 GLU B CA 1
ATOM 1417 C C . GLU B 1 22 ? -5.391 2.992 1.522 1 45.97 22 GLU B C 1
ATOM 1419 O O . GLU B 1 22 ? -4.648 3.893 1.128 1 45.97 22 GLU B O 1
ATOM 1424 N N . GLY B 1 23 ? -4.777 2.176 2.279 1 43.91 23 GLY B N 1
ATOM 1425 C CA . GLY B 1 23 ? -3.424 1.729 1.985 1 43.91 23 GLY B CA 1
ATOM 1426 C C . GLY B 1 23 ? -3.25 1.261 0.553 1 43.91 23 GLY B C 1
ATOM 1427 O O . GLY B 1 23 ? -3.766 0.208 0.171 1 43.91 23 GLY B O 1
ATOM 1428 N N . SER B 1 24 ? -3.363 2.125 -0.399 1 44.59 24 SER B N 1
ATOM 1429 C CA . SER B 1 24 ? -3.033 1.75 -1.771 1 44.59 24 SER B CA 1
ATOM 1430 C C . SER B 1 24 ? -1.689 1.032 -1.839 1 44.59 24 SER B C 1
ATOM 1432 O O . SER B 1 24 ? -0.758 1.376 -1.108 1 44.59 24 SER B O 1
ATOM 1434 N N . LEU B 1 25 ? -1.709 -0.233 -2.279 1 46.53 25 LEU B N 1
ATOM 1435 C CA . LEU B 1 25 ? -0.56 -1.03 -2.693 1 46.53 25 LEU B CA 1
ATOM 1436 C C . LEU B 1 25 ? 0.465 -0.168 -3.424 1 46.53 25 LEU B C 1
ATOM 1438 O O . LEU B 1 25 ? 1.08 -0.615 -4.395 1 46.53 25 LEU B O 1
ATOM 1442 N N . HIS B 1 26 ? 0.554 1.184 -3.176 1 58.88 26 HIS B N 1
ATOM 1443 C CA . HIS B 1 26 ? 1.406 1.872 -4.141 1 58.88 26 HIS B CA 1
ATOM 1444 C C . HIS B 1 26 ? 2.781 2.166 -3.547 1 58.88 26 HIS B C 1
ATOM 1446 O O . HIS B 1 26 ? 2.885 2.611 -2.402 1 58.88 26 HIS B O 1
ATOM 1452 N N . ALA B 1 27 ? 3.709 1.644 -4.258 1 72.69 27 ALA B N 1
ATOM 1453 C CA . ALA B 1 27 ? 5.137 1.786 -3.988 1 72.69 27 ALA B CA 1
ATOM 1454 C C . ALA B 1 27 ? 5.586 3.234 -4.156 1 72.69 27 ALA B C 1
ATOM 1456 O O . ALA B 1 27 ? 5.074 3.953 -5.02 1 72.69 27 ALA B O 1
ATOM 1457 N N . LYS B 1 28 ? 6.215 3.707 -3.225 1 86.5 28 LYS B N 1
ATOM 1458 C CA . LYS B 1 28 ? 6.906 4.988 -3.346 1 86.5 28 LYS B CA 1
ATOM 1459 C C . LYS B 1 28 ? 7.82 5.008 -4.57 1 86.5 28 LYS B C 1
ATOM 1461 O O . LYS B 1 28 ? 8.586 4.07 -4.793 1 86.5 28 LYS B O 1
ATOM 1466 N N . PRO B 1 29 ? 7.688 6.07 -5.398 1 88.5 29 PRO B N 1
ATOM 1467 C CA . PRO B 1 29 ? 8.688 6.191 -6.465 1 88.5 29 PRO B CA 1
ATOM 1468 C C . PRO B 1 29 ? 10.117 6.223 -5.93 1 88.5 29 PRO B C 1
ATOM 1470 O O . PRO B 1 29 ? 10.375 6.828 -4.887 1 88.5 29 PRO B O 1
ATOM 1473 N N . GLY B 1 30 ? 11.031 5.676 -6.602 1 87.38 30 GLY B N 1
ATOM 1474 C CA . GLY B 1 30 ? 12.391 5.43 -6.148 1 87.38 30 GLY B CA 1
ATOM 1475 C C . GLY B 1 30 ? 13.195 6.703 -5.957 1 87.38 30 GLY B C 1
ATOM 1476 O O . GLY B 1 30 ? 14.141 6.73 -5.168 1 87.38 30 GLY B O 1
ATOM 1477 N N . GLN B 1 31 ? 12.859 7.711 -6.641 1 93 31 GLN B N 1
ATOM 1478 C CA . GLN B 1 31 ? 13.672 8.922 -6.613 1 93 31 GLN B CA 1
ATOM 1479 C C . GLN B 1 31 ? 13.383 9.75 -5.363 1 93 31 GLN B C 1
ATOM 1481 O O . GLN B 1 31 ? 14.109 10.703 -5.062 1 93 31 GLN B O 1
ATOM 1486 N N . PHE B 1 32 ? 12.344 9.414 -4.621 1 95.19 32 PHE B N 1
ATOM 1487 C CA . PHE B 1 32 ? 11.984 10.188 -3.438 1 95.19 32 PHE B CA 1
ATOM 1488 C C . PHE B 1 32 ? 12.266 9.391 -2.168 1 95.19 32 PHE B C 1
ATOM 1490 O O . PHE B 1 32 ? 12.18 8.164 -2.168 1 95.19 32 PHE B O 1
ATOM 1497 N N . THR B 1 33 ? 12.625 10.141 -1.121 1 96 33 THR B N 1
ATOM 1498 C CA . THR B 1 33 ? 12.547 9.547 0.211 1 96 33 THR B CA 1
ATOM 1499 C C . THR B 1 33 ? 11.094 9.438 0.665 1 96 33 THR B C 1
ATOM 1501 O O . THR B 1 33 ? 10.195 10.008 0.041 1 96 33 THR B O 1
ATOM 1504 N N . TRP B 1 34 ? 10.883 8.727 1.73 1 94.38 34 TRP B N 1
ATOM 1505 C CA . TRP B 1 34 ? 9.531 8.609 2.271 1 94.38 34 TRP B CA 1
ATOM 1506 C C . TRP B 1 34 ? 9 9.961 2.719 1 94.38 34 TRP B C 1
ATOM 1508 O O . TRP B 1 34 ? 7.82 10.266 2.535 1 94.38 34 TRP B O 1
ATOM 1518 N N . ALA B 1 35 ? 9.859 10.773 3.256 1 97.12 35 ALA B N 1
ATOM 1519 C CA . ALA B 1 35 ? 9.461 12.117 3.691 1 97.12 35 ALA B CA 1
ATOM 1520 C C . ALA B 1 35 ? 9.062 12.984 2.5 1 97.12 35 ALA B C 1
ATOM 1522 O O . ALA B 1 35 ? 8.047 13.672 2.539 1 97.12 35 ALA B O 1
ATOM 1523 N N . GLN B 1 36 ? 9.883 12.906 1.477 1 97.62 36 GLN B N 1
ATOM 1524 C CA . GLN B 1 36 ? 9.602 13.68 0.272 1 97.62 36 GLN B CA 1
ATOM 1525 C C . GLN B 1 36 ? 8.297 13.234 -0.374 1 97.62 36 GLN B C 1
ATOM 1527 O O . GLN B 1 36 ? 7.504 14.07 -0.818 1 97.62 36 GLN B O 1
ATOM 1532 N N . TRP B 1 37 ? 8.086 11.953 -0.42 1 96.38 37 TRP B N 1
ATOM 1533 C CA . TRP B 1 37 ? 6.859 11.422 -1.015 1 96.38 37 TRP B CA 1
ATOM 1534 C C . TRP B 1 37 ? 5.641 11.797 -0.178 1 96.38 37 TRP B C 1
ATOM 1536 O O . TRP B 1 37 ? 4.594 12.156 -0.722 1 96.38 37 TRP B O 1
ATOM 1546 N N . PHE B 1 38 ? 5.82 11.766 1.128 1 97.19 38 PHE B N 1
ATOM 1547 C CA . PHE B 1 38 ? 4.77 12.234 2.023 1 97.19 38 PHE B CA 1
ATOM 1548 C C . PHE B 1 38 ? 4.387 13.672 1.703 1 97.19 38 PHE B C 1
ATOM 1550 O O . PHE B 1 38 ? 3.199 14 1.62 1 97.19 38 PHE B O 1
ATOM 1557 N N . GLU B 1 39 ? 5.316 14.477 1.559 1 97.94 39 GLU B N 1
ATOM 1558 C CA . GLU B 1 39 ? 5.082 15.891 1.277 1 97.94 39 GLU B CA 1
ATOM 1559 C C . GLU B 1 39 ? 4.332 16.078 -0.038 1 97.94 39 GLU B C 1
ATOM 1561 O O . GLU B 1 39 ? 3.395 16.875 -0.117 1 97.94 39 GLU B O 1
ATOM 1566 N N . ILE B 1 40 ? 4.73 15.312 -1.031 1 97.31 40 ILE B N 1
ATOM 1567 C CA . ILE B 1 40 ? 4.102 15.398 -2.344 1 97.31 40 ILE B CA 1
ATOM 1568 C C . ILE B 1 40 ? 2.654 14.914 -2.256 1 97.31 40 ILE B C 1
ATOM 1570 O O . ILE B 1 40 ? 1.748 15.547 -2.801 1 97.31 40 ILE B O 1
ATOM 1574 N N . GLN B 1 41 ? 2.424 13.898 -1.452 1 97.5 41 GLN B N 1
ATOM 1575 C CA . GLN B 1 41 ? 1.112 13.266 -1.416 1 97.5 41 GLN B CA 1
ATOM 1576 C C . GLN B 1 41 ? 0.144 14.047 -0.534 1 97.5 41 GLN B C 1
ATOM 1578 O O . GLN B 1 41 ? -1.053 14.109 -0.823 1 97.5 41 GLN B O 1
ATOM 1583 N N . HIS B 1 42 ? 0.698 14.805 0.526 1 98.31 42 HIS B N 1
ATOM 1584 C CA . HIS B 1 42 ? -0.254 15.18 1.565 1 98.31 42 HIS B CA 1
ATOM 1585 C C . HIS B 1 42 ? -0.102 16.641 1.948 1 98.31 42 HIS B C 1
ATOM 1587 O O . HIS B 1 42 ? -0.911 17.172 2.713 1 98.31 42 HIS B O 1
ATOM 1593 N N . ILE B 1 43 ? 0.887 17.266 1.436 1 98.56 43 ILE B N 1
ATOM 1594 C CA . ILE B 1 43 ? 1.123 18.641 1.863 1 98.56 43 ILE B CA 1
ATOM 1595 C C . ILE B 1 43 ? 1.147 19.562 0.646 1 98.56 43 ILE B C 1
ATOM 1597 O O . ILE B 1 43 ? 0.459 20.594 0.621 1 98.56 43 ILE B O 1
ATOM 1601 N N . ASN B 1 44 ? 1.914 19.203 -0.465 1 96.31 44 ASN B N 1
ATOM 1602 C CA . ASN B 1 44 ? 2.17 20.078 -1.604 1 96.31 44 ASN B CA 1
ATOM 1603 C C . ASN B 1 44 ? 1.052 20 -2.641 1 96.31 44 ASN B C 1
ATOM 1605 O O . ASN B 1 44 ? 1.295 19.625 -3.791 1 96.31 44 ASN B O 1
ATOM 1609 N N . MET B 1 45 ? -0.111 20.422 -2.17 1 97.75 45 MET B N 1
ATOM 1610 C CA . MET B 1 45 ? -1.229 20.469 -3.109 1 97.75 45 MET B CA 1
ATOM 1611 C C . MET B 1 45 ? -1.033 21.578 -4.137 1 97.75 45 MET B C 1
ATOM 1613 O O . MET B 1 45 ? -1.088 22.766 -3.797 1 97.75 45 MET B O 1
ATOM 1617 N N . THR B 1 46 ? -0.888 21.281 -5.32 1 97.25 46 THR B N 1
ATOM 1618 C CA . THR B 1 46 ? -0.471 22.219 -6.363 1 97.25 46 THR B CA 1
ATOM 1619 C C . THR B 1 46 ? -1.66 23.031 -6.875 1 97.25 46 THR B C 1
ATOM 1621 O O . THR B 1 46 ? -1.481 24.047 -7.551 1 97.25 46 THR B O 1
ATOM 1624 N N . SER B 1 47 ? -2.809 22.516 -6.68 1 95.56 47 SER B N 1
ATOM 1625 C CA . SER B 1 47 ? -4.051 23.188 -7.059 1 95.56 47 SER B CA 1
ATOM 1626 C C . SER B 1 47 ? -5.137 22.969 -6.008 1 95.56 47 SER B C 1
ATOM 1628 O O . SER B 1 47 ? -5.223 21.891 -5.41 1 95.56 47 SER B O 1
ATOM 1630 N N . GLY B 1 48 ? -5.984 23.953 -5.836 1 94.69 48 GLY B N 1
ATOM 1631 C CA . GLY B 1 48 ? -7.102 23.797 -4.918 1 94.69 48 GLY B CA 1
ATOM 1632 C C . GLY B 1 48 ? -8.156 22.828 -5.418 1 94.69 48 GLY B C 1
ATOM 1633 O O . GLY B 1 48 ? -9.102 22.516 -4.699 1 94.69 48 GLY B O 1
ATOM 1634 N N . GLN B 1 49 ? -8.008 22.438 -6.629 1 97.75 49 GLN B N 1
ATOM 1635 C CA . GLN B 1 49 ? -8.914 21.453 -7.223 1 97.75 49 GLN B CA 1
ATOM 1636 C C . GLN B 1 49 ? -8.266 20.078 -7.312 1 97.75 49 GLN B C 1
ATOM 1638 O O . GLN B 1 49 ? -7.199 19.938 -7.914 1 97.75 49 GLN B O 1
ATOM 1643 N N . CYS B 1 50 ? -8.922 19.031 -6.777 1 98.69 50 CYS B N 1
ATOM 1644 C CA . CYS B 1 50 ? -8.383 17.688 -6.699 1 98.69 50 CYS B CA 1
ATOM 1645 C C . CYS B 1 50 ? -7.988 17.172 -8.086 1 98.69 50 CYS B C 1
ATOM 1647 O O . CYS B 1 50 ? -6.914 16.594 -8.25 1 98.69 50 CYS B O 1
ATOM 1649 N N . THR B 1 51 ? -8.859 17.375 -9.094 1 98.69 51 THR B N 1
ATOM 1650 C CA . THR B 1 51 ? -8.586 16.859 -10.422 1 98.69 51 THR B CA 1
ATOM 1651 C C . THR B 1 51 ? -7.242 17.359 -10.938 1 98.69 51 THR B C 1
ATOM 1653 O O . THR B 1 51 ? -6.484 16.625 -11.562 1 98.69 51 THR B O 1
ATOM 1656 N N . ASN B 1 52 ? -6.891 18.578 -10.617 1 98.44 52 ASN B N 1
ATOM 1657 C CA . ASN B 1 52 ? -5.613 19.156 -11.031 1 98.44 52 ASN B CA 1
ATOM 1658 C C . ASN B 1 52 ? -4.48 18.734 -10.102 1 98.44 52 ASN B C 1
ATOM 1660 O O . ASN B 1 52 ? -3.408 18.344 -10.57 1 98.44 52 ASN B O 1
ATOM 1664 N N . ALA B 1 53 ? -4.734 18.75 -8.852 1 98.69 53 ALA B N 1
ATOM 1665 C CA . ALA B 1 53 ? -3.699 18.453 -7.863 1 98.69 53 ALA B CA 1
ATOM 1666 C C . ALA B 1 53 ? -3.246 17 -7.961 1 98.69 53 ALA B C 1
ATOM 1668 O O . ALA B 1 53 ? -2.062 16.703 -7.793 1 98.69 53 ALA B O 1
ATOM 1669 N N . MET B 1 54 ? -4.203 16.125 -8.32 1 98.31 54 MET B N 1
ATOM 1670 C CA . MET B 1 54 ? -3.914 14.688 -8.336 1 98.31 54 MET B CA 1
ATOM 1671 C C . MET B 1 54 ? -3.07 14.32 -9.555 1 98.31 54 MET B C 1
ATOM 1673 O O . MET B 1 54 ? -2.459 13.25 -9.586 1 98.31 54 MET B O 1
ATOM 1677 N N . GLN B 1 55 ? -2.951 15.211 -10.531 1 98.12 55 GLN B N 1
ATOM 1678 C CA . GLN B 1 55 ? -2.16 14.898 -11.719 1 98.12 55 GLN B CA 1
ATOM 1679 C C . GLN B 1 55 ? -0.691 14.688 -11.359 1 98.12 55 GLN B C 1
ATOM 1681 O O . GLN B 1 55 ? -0.026 13.82 -11.938 1 98.12 55 GLN B O 1
ATOM 1686 N N . VAL B 1 56 ? -0.239 15.422 -10.406 1 97.38 56 VAL B N 1
ATOM 1687 C CA . VAL B 1 56 ? 1.159 15.312 -10.008 1 97.38 56 VAL B CA 1
ATOM 1688 C C . VAL B 1 56 ? 1.42 13.922 -9.414 1 97.38 56 VAL B C 1
ATOM 1690 O O . VAL B 1 56 ? 2.338 13.227 -9.852 1 97.38 56 VAL B O 1
ATOM 1693 N N . ILE B 1 57 ? 0.592 13.5 -8.508 1 97 57 ILE B N 1
ATOM 1694 C CA . ILE B 1 57 ? 0.734 12.211 -7.852 1 97 57 ILE B CA 1
ATOM 1695 C C . ILE B 1 57 ? 0.526 11.086 -8.867 1 97 57 ILE B C 1
ATOM 1697 O O . ILE B 1 57 ? 1.325 10.148 -8.938 1 97 57 ILE B O 1
ATOM 1701 N N . ASN B 1 58 ? -0.479 11.219 -9.727 1 96.94 58 ASN B N 1
ATOM 1702 C CA . ASN B 1 58 ? -0.844 10.195 -10.695 1 96.94 58 ASN B CA 1
ATOM 1703 C C . ASN B 1 58 ? 0.245 10.008 -11.75 1 96.94 58 ASN B C 1
ATOM 1705 O O . ASN B 1 58 ? 0.47 8.898 -12.227 1 96.94 58 ASN B O 1
ATOM 1709 N N . ASN B 1 59 ? 0.925 11.109 -12.07 1 97 59 ASN B N 1
ATOM 1710 C CA . ASN B 1 59 ? 2.006 11.016 -13.047 1 97 59 ASN B CA 1
ATOM 1711 C C . ASN B 1 59 ? 3.18 10.203 -12.508 1 97 59 ASN B C 1
ATOM 1713 O O . ASN B 1 59 ? 3.834 9.477 -13.258 1 97 59 ASN B O 1
ATO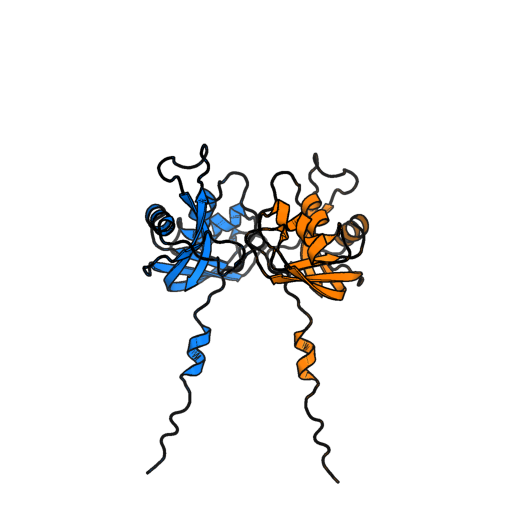M 1717 N N . TYR B 1 60 ? 3.406 10.297 -11.258 1 94.94 60 TYR B N 1
ATOM 1718 C CA . TYR B 1 60 ? 4.473 9.492 -10.672 1 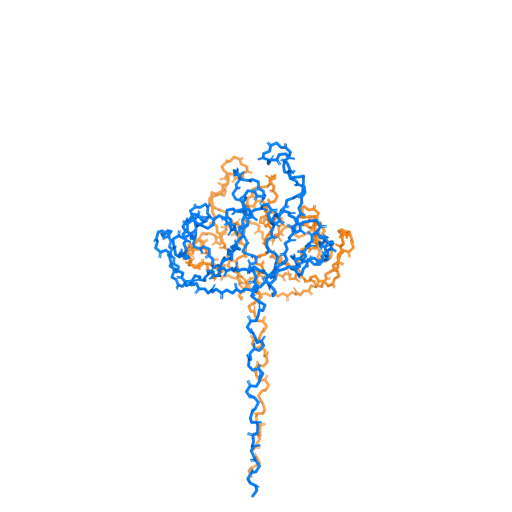94.94 60 TYR B CA 1
ATOM 1719 C C . TYR B 1 60 ? 4.047 8.039 -10.531 1 94.94 60 TYR B C 1
ATOM 1721 O O . TYR B 1 60 ? 4.859 7.125 -10.695 1 94.94 60 TYR B O 1
ATOM 1729 N N . GLN B 1 61 ? 2.723 7.852 -10.281 1 93 61 GLN B N 1
ATOM 1730 C CA . GLN B 1 61 ? 2.238 6.5 -10.016 1 93 61 GLN B CA 1
ATOM 1731 C C . GLN B 1 61 ? 1.786 5.82 -11.305 1 93 61 GLN B C 1
ATOM 1733 O O . GLN B 1 61 ? 1.556 4.609 -11.32 1 93 61 GLN B O 1
ATOM 1738 N N . ARG B 1 62 ? 1.572 6.574 -12.359 1 93.75 62 ARG B N 1
ATOM 1739 C CA . ARG B 1 62 ? 1.17 6.102 -13.68 1 93.75 62 ARG B CA 1
ATOM 1740 C C . ARG B 1 62 ? -0.177 5.391 -13.617 1 93.75 62 ARG B C 1
ATOM 1742 O O . ARG B 1 62 ? -0.365 4.348 -14.25 1 93.75 62 ARG B O 1
ATOM 1749 N N . ARG B 1 63 ? -1.053 5.938 -12.812 1 95.62 63 ARG B N 1
ATOM 1750 C CA . ARG B 1 63 ? -2.447 5.539 -12.641 1 95.62 63 ARG B CA 1
ATOM 1751 C C . ARG B 1 63 ? -3.248 6.637 -11.945 1 95.62 63 ARG B C 1
ATOM 1753 O O . ARG B 1 63 ? -2.674 7.578 -11.398 1 95.62 63 ARG B O 1
ATOM 1760 N N . CYS B 1 64 ? -4.566 6.539 -12 1 97.75 64 CYS B N 1
ATOM 1761 C CA . CYS B 1 64 ? -5.422 7.387 -11.172 1 97.75 64 CYS B CA 1
ATOM 1762 C C . CYS B 1 64 ? -5.492 6.867 -9.742 1 97.75 64 CYS B C 1
ATOM 1764 O O . CYS B 1 64 ? -6.129 5.848 -9.477 1 97.75 64 CYS B O 1
ATOM 1766 N N . LYS B 1 65 ? -4.812 7.551 -8.844 1 95.94 65 LYS B N 1
ATOM 1767 C CA . LYS B 1 65 ? -4.945 7.141 -7.449 1 95.94 65 LYS B CA 1
ATOM 1768 C C . LYS B 1 65 ? -6.395 7.246 -6.98 1 95.94 65 LYS B C 1
ATOM 1770 O O . LYS B 1 65 ? -7.062 8.25 -7.234 1 95.94 65 LYS B O 1
ATOM 1775 N N . ASN B 1 66 ? -6.902 6.234 -6.25 1 94.81 66 ASN B N 1
ATOM 1776 C CA . ASN B 1 66 ? -8.32 6.176 -5.902 1 94.81 66 ASN B CA 1
ATOM 1777 C C . ASN B 1 66 ? -8.719 7.312 -4.965 1 94.81 66 ASN B C 1
ATOM 1779 O O . ASN B 1 66 ? -9.75 7.953 -5.164 1 94.81 66 ASN B O 1
ATOM 1783 N N . GLN B 1 67 ? -7.879 7.535 -3.988 1 96.5 67 GLN B N 1
ATOM 1784 C CA . GLN B 1 67 ? -8.18 8.562 -2.994 1 96.5 67 GLN B CA 1
ATOM 1785 C C . GLN B 1 67 ? -6.902 9.211 -2.469 1 96.5 67 GLN B C 1
ATOM 1787 O O . GLN B 1 67 ? -5.84 8.586 -2.455 1 96.5 67 GLN B O 1
ATOM 1792 N N . ASN B 1 68 ? -7.066 10.383 -2.061 1 96.88 68 ASN B N 1
ATOM 1793 C CA . ASN B 1 68 ? -5.953 11.102 -1.451 1 96.88 68 ASN B CA 1
ATOM 1794 C C . ASN B 1 68 ? -6.445 12.234 -0.548 1 96.88 68 ASN B C 1
ATOM 1796 O O . ASN B 1 68 ? -7.484 12.836 -0.817 1 96.88 68 ASN B O 1
ATOM 1800 N N . THR B 1 69 ? -5.715 12.422 0.555 1 98.12 69 THR B N 1
ATOM 1801 C CA . THR B 1 69 ? -6.023 13.531 1.453 1 98.12 69 THR B CA 1
ATOM 1802 C C . THR B 1 69 ? -4.871 14.523 1.505 1 98.12 69 THR B C 1
ATOM 1804 O O . THR B 1 69 ? -3.721 14.141 1.728 1 98.12 69 THR B O 1
ATOM 1807 N N . PHE B 1 70 ? -5.195 15.75 1.301 1 98.62 70 PHE B N 1
ATOM 1808 C CA . PHE B 1 70 ? -4.242 16.844 1.471 1 98.62 70 PHE B CA 1
ATOM 1809 C C . PHE B 1 70 ? -4.504 17.594 2.771 1 98.62 70 PHE B C 1
ATOM 1811 O O . PHE B 1 70 ? -5.629 18.031 3.023 1 98.62 70 PHE B O 1
ATOM 1818 N N . LEU B 1 71 ? -3.496 17.609 3.545 1 98.81 71 LEU B N 1
ATOM 1819 C CA . LEU B 1 71 ? -3.539 18.469 4.73 1 98.81 71 LEU B CA 1
ATOM 1820 C C . LEU B 1 71 ? -3.184 19.906 4.375 1 98.81 71 LEU B C 1
ATOM 1822 O O . LEU B 1 71 ? -2.115 20.172 3.818 1 98.81 71 LEU B O 1
ATOM 1826 N N . LEU B 1 72 ? -4.07 20.797 4.645 1 98.69 72 LEU B N 1
ATOM 1827 C CA . LEU B 1 72 ? -3.787 22.203 4.371 1 98.69 72 LEU B CA 1
ATOM 1828 C C . LEU B 1 72 ? -3 22.828 5.512 1 98.69 72 LEU B C 1
ATOM 1830 O O . LEU B 1 72 ? -3.525 23.672 6.242 1 98.69 72 LEU B O 1
ATOM 1834 N N . THR B 1 73 ? -1.775 22.531 5.656 1 98.5 73 THR B N 1
ATOM 1835 C CA . THR B 1 73 ? -0.772 22.969 6.617 1 98.5 73 THR B CA 1
ATOM 1836 C C . THR B 1 73 ? 0.624 22.922 6.004 1 98.5 73 THR B C 1
ATOM 1838 O O . THR B 1 73 ? 0.769 22.859 4.781 1 98.5 73 THR B O 1
ATOM 1841 N N . THR B 1 74 ? 1.702 23.016 6.832 1 98.5 74 THR B N 1
ATOM 1842 C CA . THR B 1 74 ? 3.062 22.984 6.309 1 98.5 74 THR B CA 1
ATOM 1843 C C . THR B 1 74 ? 3.764 21.688 6.715 1 98.5 74 THR B C 1
ATOM 1845 O O . THR B 1 74 ? 3.375 21.047 7.691 1 98.5 74 THR B O 1
ATOM 1848 N N . PHE B 1 75 ? 4.742 21.375 5.941 1 98.62 75 PHE B N 1
ATOM 1849 C CA . PHE B 1 75 ? 5.539 20.203 6.285 1 98.62 75 PHE B CA 1
ATOM 1850 C C . PHE B 1 75 ? 6.141 20.359 7.68 1 98.62 75 PHE B C 1
ATOM 1852 O O . PHE B 1 75 ? 6.137 19.406 8.461 1 98.62 75 PHE B O 1
ATOM 1859 N N . ALA B 1 76 ? 6.641 21.531 7.977 1 98.44 76 ALA B N 1
ATOM 1860 C CA . ALA B 1 76 ? 7.234 21.812 9.281 1 98.44 76 ALA B CA 1
ATOM 1861 C C . ALA B 1 76 ? 6.234 21.562 10.406 1 98.44 76 ALA B C 1
ATOM 1863 O O . ALA B 1 76 ? 6.586 21 11.453 1 98.44 76 ALA B O 1
ATOM 1864 N N . ASP B 1 77 ? 5.004 21.953 10.18 1 98.69 77 ASP B N 1
ATOM 1865 C CA . ASP B 1 77 ? 3.975 21.734 11.188 1 98.69 77 ASP B CA 1
ATOM 1866 C C . ASP B 1 77 ? 3.738 20.25 11.422 1 98.69 77 ASP B C 1
ATOM 1868 O O . ASP B 1 77 ? 3.535 19.812 12.555 1 98.69 77 ASP B O 1
ATOM 1872 N N . VAL B 1 78 ? 3.746 19.453 10.367 1 98.88 78 VAL B N 1
ATOM 1873 C CA . VAL B 1 78 ? 3.525 18.031 10.508 1 98.88 78 VAL B CA 1
ATOM 1874 C C . VAL B 1 78 ? 4.75 17.375 11.148 1 98.88 78 VAL B C 1
ATOM 1876 O O . VAL B 1 78 ? 4.621 16.422 11.922 1 98.88 78 VAL B O 1
ATOM 1879 N N . VAL B 1 79 ? 5.957 17.875 10.859 1 98.75 79 VAL B N 1
ATOM 1880 C CA . VAL B 1 79 ? 7.16 17.406 11.539 1 98.75 79 VAL B CA 1
ATOM 1881 C C . VAL B 1 79 ? 7.016 17.609 13.039 1 98.75 79 VAL B C 1
ATOM 1883 O O . VAL B 1 79 ? 7.426 16.75 13.828 1 98.75 79 VAL B O 1
ATOM 1886 N N . HIS B 1 80 ? 6.441 18.719 13.453 1 98.69 80 HIS B N 1
ATOM 1887 C CA . HIS B 1 80 ? 6.234 18.969 14.875 1 98.69 80 HIS B CA 1
ATOM 1888 C C . HIS B 1 80 ? 5.324 17.906 15.492 1 98.69 80 HIS B C 1
ATOM 1890 O O . HIS B 1 80 ? 5.508 17.531 16.641 1 98.69 80 HIS B O 1
ATOM 1896 N N . VAL B 1 81 ? 4.344 17.391 14.758 1 98.88 81 VAL B N 1
ATOM 1897 C CA . VAL B 1 81 ? 3.445 16.344 15.234 1 98.88 81 VAL B CA 1
ATOM 1898 C C . VAL B 1 81 ? 4.25 15.086 15.578 1 98.88 81 VAL B C 1
ATOM 1900 O O . VAL B 1 81 ? 3.881 14.336 16.484 1 98.88 81 VAL B O 1
ATOM 1903 N N . CYS B 1 82 ? 5.41 14.852 14.914 1 98.81 82 CYS B N 1
ATOM 1904 C CA . CYS B 1 82 ? 6.273 13.711 15.188 1 98.81 82 CYS B CA 1
ATOM 1905 C C . CYS B 1 82 ? 6.871 13.812 16.594 1 98.81 82 CYS B C 1
ATOM 1907 O O . CYS B 1 82 ? 7.379 12.82 17.125 1 98.81 82 CYS B O 1
ATOM 1909 N N . GLY B 1 83 ? 6.809 14.953 17.188 1 98.5 83 GLY B N 1
ATOM 1910 C CA . GLY B 1 83 ? 7.293 15.148 18.547 1 98.5 83 GLY B CA 1
ATOM 1911 C C . GLY B 1 83 ? 6.262 14.812 19.609 1 98.5 83 GLY B C 1
ATOM 1912 O O . GLY B 1 83 ? 6.582 14.758 20.797 1 98.5 83 GLY B O 1
ATOM 1913 N N . ASN B 1 84 ? 4.969 14.641 19.188 1 98.81 84 ASN B N 1
ATOM 1914 C CA . ASN B 1 84 ? 3.932 14.227 20.125 1 98.81 84 ASN B CA 1
ATOM 1915 C C . ASN B 1 84 ? 4.152 12.789 20.594 1 98.81 84 ASN B C 1
ATOM 1917 O O . ASN B 1 84 ? 4.945 12.055 20 1 98.81 84 ASN B O 1
ATOM 1921 N N . PRO B 1 85 ? 3.477 12.352 21.625 1 98.62 85 PRO B N 1
ATOM 1922 C CA . PRO B 1 85 ? 3.668 10.992 22.141 1 98.62 85 PRO B CA 1
ATOM 1923 C C . PRO B 1 85 ? 3.391 9.922 21.094 1 98.62 85 PRO B C 1
ATOM 1925 O O . PRO B 1 85 ? 2.443 10.055 20.312 1 98.62 85 PRO B O 1
ATOM 1928 N N . SER B 1 86 ? 4.207 8.945 21.078 1 98.62 86 SER B N 1
ATOM 1929 C CA . SER B 1 86 ? 4.008 7.824 20.156 1 98.62 86 SER B CA 1
ATOM 1930 C C . SER B 1 86 ? 2.822 6.965 20.594 1 98.62 86 SER B C 1
ATOM 1932 O O . SER B 1 86 ? 2.486 6.914 21.781 1 98.62 86 SER B O 1
ATOM 1934 N N . MET B 1 87 ? 2.217 6.348 19.625 1 98.38 87 MET B N 1
ATOM 1935 C CA . MET B 1 87 ? 1.107 5.426 19.859 1 98.38 87 MET B CA 1
ATOM 1936 C C . MET B 1 87 ? 1.09 4.32 18.812 1 98.38 87 MET B C 1
ATOM 1938 O O . MET B 1 87 ? 1.716 4.449 17.75 1 98.38 87 MET B O 1
ATOM 1942 N N . PRO B 1 88 ? 0.452 3.154 19.156 1 97.25 88 PRO B N 1
ATOM 1943 C CA . PRO B 1 88 ? 0.243 2.176 18.094 1 97.25 88 PRO B CA 1
ATOM 1944 C C . PRO B 1 88 ? -0.494 2.762 16.891 1 97.25 88 PRO B C 1
ATOM 1946 O O . PRO B 1 88 ? -1.406 3.576 17.062 1 97.25 88 PRO B O 1
ATOM 1949 N N . CYS B 1 89 ? -0.034 2.373 15.727 1 97 89 CYS B N 1
ATOM 1950 C CA . CYS B 1 89 ? -0.712 2.848 14.523 1 97 89 CYS B CA 1
ATOM 1951 C C . CYS B 1 89 ? -2.07 2.176 14.367 1 97 89 CYS B C 1
ATOM 1953 O O . CYS B 1 89 ? -2.164 0.947 14.359 1 97 89 CYS B O 1
ATOM 1955 N N . PRO B 1 90 ? -3.066 2.963 14.156 1 95.44 90 PRO B N 1
ATOM 1956 C CA . PRO B 1 90 ? -4.398 2.377 13.969 1 95.44 90 PRO B CA 1
ATOM 1957 C C . PRO B 1 90 ? -4.461 1.409 12.789 1 95.44 90 PRO B C 1
ATOM 1959 O O . PRO B 1 90 ? -5.145 0.385 12.867 1 95.44 90 PRO B O 1
ATOM 1962 N N . SER B 1 91 ? -3.695 1.659 11.719 1 93.06 91 SER B N 1
ATOM 1963 C CA . SER B 1 91 ? -3.738 0.809 10.531 1 93.06 91 SER B CA 1
ATOM 1964 C C . SER B 1 91 ? -2.984 -0.497 10.758 1 93.06 91 SER B C 1
ATOM 1966 O O . SER B 1 91 ? -3.203 -1.479 10.047 1 93.06 91 SER B O 1
ATOM 1968 N N . ASN B 1 92 ? -2.01 -0.485 11.672 1 94.19 92 ASN B N 1
ATOM 1969 C CA . ASN B 1 92 ? -1.216 -1.653 12.031 1 94.19 92 ASN B CA 1
ATOM 1970 C C . ASN B 1 92 ? -0.613 -1.509 13.43 1 94.19 92 ASN B C 1
ATOM 1972 O O . ASN B 1 92 ? 0.417 -0.855 13.602 1 94.19 92 ASN B O 1
ATOM 1976 N N . THR B 1 93 ? -1.17 -2.141 14.359 1 95.31 93 THR B N 1
ATOM 1977 C CA . THR B 1 93 ? -0.863 -1.889 15.758 1 95.31 93 THR B CA 1
ATOM 1978 C C . THR B 1 93 ? 0.463 -2.535 16.156 1 95.31 93 THR B C 1
ATOM 1980 O O . THR B 1 93 ? 0.938 -2.363 17.281 1 95.31 93 THR B O 1
ATOM 1983 N N . SER B 1 94 ? 1.089 -3.258 15.258 1 96.31 94 SER B N 1
ATOM 1984 C CA . SER B 1 94 ? 2.432 -3.758 15.539 1 96.31 94 SER B CA 1
ATOM 1985 C C . SER B 1 94 ? 3.471 -2.65 15.406 1 96.31 94 SER B C 1
ATOM 1987 O O . SER B 1 94 ? 4.617 -2.814 15.836 1 96.31 94 SER B O 1
ATOM 1989 N N . LEU B 1 95 ? 3.059 -1.552 14.805 1 96 95 LEU B N 1
ATOM 1990 C CA . LEU B 1 95 ? 3.889 -0.357 14.703 1 96 95 LEU B CA 1
ATOM 1991 C C . LEU B 1 95 ? 3.518 0.659 15.781 1 96 95 LEU B C 1
ATOM 1993 O O . LEU B 1 95 ? 2.338 0.856 16.078 1 96 95 LEU B O 1
ATOM 1997 N N . ASN B 1 96 ? 4.512 1.31 16.375 1 97.5 96 ASN B N 1
ATOM 1998 C CA . ASN B 1 96 ? 4.285 2.254 17.453 1 97.5 96 ASN B CA 1
ATOM 1999 C C . ASN B 1 96 ? 4.84 3.637 17.125 1 97.5 96 ASN B C 1
ATOM 2001 O O . ASN B 1 96 ? 5.215 4.391 18.031 1 97.5 96 ASN B O 1
ATOM 2005 N N . ASN B 1 97 ? 4.961 3.932 15.875 1 98.12 97 ASN B N 1
ATOM 2006 C CA . ASN B 1 97 ? 5.582 5.188 15.469 1 98.12 97 ASN B CA 1
ATOM 2007 C C . ASN B 1 97 ? 4.547 6.191 14.977 1 98.12 97 ASN B C 1
ATOM 2009 O O . ASN B 1 97 ? 4.855 7.051 14.148 1 98.12 97 ASN B O 1
ATOM 2013 N N . CYS B 1 98 ? 3.293 6.031 15.414 1 98.56 98 CYS B N 1
ATOM 2014 C CA . CYS B 1 98 ? 2.25 6.98 15.031 1 98.56 98 CYS B CA 1
ATOM 2015 C C . CYS B 1 98 ? 2.072 8.047 16.109 1 98.56 98 CYS B C 1
ATOM 2017 O O . CYS B 1 98 ? 2.41 7.828 17.266 1 98.56 98 CYS B O 1
ATOM 2019 N N . HIS B 1 99 ? 1.634 9.266 15.641 1 98.88 99 HIS B N 1
ATOM 2020 C CA . HIS B 1 99 ? 1.454 10.43 16.5 1 98.88 99 HIS B CA 1
ATOM 2021 C C . HIS B 1 99 ? 0.17 11.18 16.156 1 98.88 99 HIS B C 1
ATOM 2023 O O . HIS B 1 99 ? -0.121 11.406 14.977 1 98.88 99 HIS B O 1
ATOM 2029 N N . HIS B 1 100 ? -0.585 11.461 17.141 1 98.88 100 HIS B N 1
ATOM 2030 C CA . HIS B 1 100 ? -1.804 12.258 17.016 1 98.88 100 HIS B CA 1
ATOM 2031 C C . HIS B 1 100 ? -1.483 13.734 16.844 1 98.88 100 HIS B C 1
ATOM 2033 O O . HIS B 1 100 ? -0.62 14.273 17.547 1 98.88 100 HIS B O 1
ATOM 2039 N N . SER B 1 101 ? -2.105 14.43 15.977 1 98.81 101 SER B N 1
ATOM 2040 C CA . SER B 1 101 ? -1.762 15.812 15.633 1 98.81 101 SER B CA 1
ATOM 2041 C C . SER B 1 101 ? -1.99 16.75 16.812 1 98.81 101 SER B C 1
ATOM 2043 O O . SER B 1 101 ? -1.304 17.766 16.938 1 98.81 101 SER B O 1
ATOM 2045 N N . GLY B 1 102 ? -3.006 16.5 17.625 1 98.44 102 GLY B N 1
ATOM 2046 C CA . GLY B 1 102 ? -3.334 17.328 18.766 1 98.44 102 GLY B CA 1
ATOM 2047 C C . GLY B 1 102 ? -4.16 18.547 18.406 1 98.44 102 GLY B C 1
ATOM 2048 O O . GLY B 1 102 ? -4.793 19.156 19.266 1 98.44 102 GLY B O 1
ATOM 2049 N N . VAL B 1 103 ? -4.141 18.953 17.156 1 98.31 103 VAL B N 1
ATOM 2050 C CA . VAL B 1 103 ? -4.969 20.047 16.656 1 98.31 103 VAL B CA 1
ATOM 2051 C C . VAL B 1 103 ? -5.629 19.641 15.336 1 98.31 103 VAL B C 1
ATOM 2053 O O . VAL B 1 103 ? -5.113 18.781 14.617 1 98.31 103 VAL B O 1
ATOM 2056 N N . GLN B 1 104 ? -6.777 20.203 15.102 1 98.62 104 GLN B N 1
ATOM 2057 C CA . GLN B 1 104 ? -7.43 20 13.82 1 98.62 104 GLN B CA 1
ATOM 2058 C C . GLN B 1 104 ? -6.828 20.906 12.742 1 98.62 104 GLN B C 1
ATOM 2060 O O . GLN B 1 104 ? -6.375 22.016 13.039 1 98.62 104 GLN B O 1
ATOM 2065 N N . VAL B 1 105 ? -6.781 20.422 11.516 1 98.75 105 VAL B N 1
ATOM 2066 C CA . VAL B 1 105 ? -6.359 21.219 10.383 1 98.75 105 VAL B CA 1
ATOM 2067 C C . VAL B 1 105 ? -7.375 21.094 9.25 1 98.75 105 VAL B C 1
ATOM 2069 O O . VAL B 1 105 ? -8.07 20.078 9.148 1 98.75 105 VAL B O 1
ATOM 2072 N N . PRO B 1 106 ? -7.535 22.203 8.523 1 98.56 106 PRO B N 1
ATOM 2073 C CA . PRO B 1 106 ? -8.32 22.016 7.297 1 98.56 106 PRO B CA 1
ATOM 2074 C C . PRO B 1 106 ? -7.68 21.016 6.332 1 98.56 106 PRO B C 1
ATOM 2076 O O . PRO B 1 106 ? -6.453 20.969 6.219 1 98.56 106 PRO B O 1
ATOM 2079 N N . LEU B 1 107 ? -8.492 20.203 5.703 1 98.69 107 LEU B N 1
ATOM 2080 C CA . LEU B 1 107 ? -7.977 19.219 4.746 1 98.69 107 LEU B CA 1
ATOM 2081 C C . LEU B 1 107 ? -8.93 19.078 3.562 1 98.69 107 LEU B C 1
ATOM 2083 O O . LEU B 1 107 ? -10.078 19.516 3.623 1 98.69 107 LEU B O 1
ATOM 2087 N N . ILE B 1 108 ? -8.43 18.609 2.443 1 98.62 108 ILE B N 1
ATOM 2088 C CA . ILE B 1 108 ? -9.203 18.297 1.243 1 98.62 108 ILE B CA 1
ATOM 2089 C C . ILE B 1 108 ? -9.039 16.812 0.9 1 98.62 108 ILE B C 1
ATOM 2091 O O . ILE B 1 108 ? -7.918 16.328 0.755 1 98.62 108 ILE B O 1
ATOM 2095 N N . HIS B 1 109 ? -10.172 16.125 0.848 1 97.94 109 HIS B N 1
ATOM 2096 C CA . HIS B 1 109 ? -10.195 14.719 0.438 1 97.94 109 HIS B CA 1
ATOM 2097 C C . HIS B 1 109 ? -10.562 14.586 -1.038 1 97.94 109 HIS B C 1
ATOM 2099 O O . HIS B 1 109 ? -11.547 15.172 -1.496 1 97.94 109 HIS B O 1
ATOM 2105 N N . CYS B 1 110 ? -9.75 13.914 -1.771 1 98.38 110 CYS B N 1
ATOM 2106 C CA . CYS B 1 110 ? -9.977 13.672 -3.191 1 98.38 110 CYS B CA 1
ATOM 2107 C C . CYS B 1 110 ? -10.453 12.25 -3.432 1 98.38 110 CYS B C 1
ATOM 2109 O O . CYS B 1 110 ? -9.82 11.289 -2.988 1 98.38 110 CYS B O 1
ATOM 2111 N N . ASN B 1 111 ? -11.578 12.109 -4.137 1 97.75 111 ASN B N 1
ATOM 2112 C CA . ASN B 1 111 ? -12.141 10.805 -4.484 1 97.75 111 ASN B CA 1
ATOM 2113 C C . ASN B 1 111 ? -12.258 10.633 -5.996 1 97.75 111 ASN B C 1
ATOM 2115 O O . ASN B 1 111 ? -12.875 11.461 -6.672 1 97.75 111 ASN B O 1
ATOM 2119 N N . LEU B 1 112 ? -11.648 9.578 -6.461 1 98.12 112 LEU B N 1
ATOM 2120 C CA . LEU B 1 112 ? -11.68 9.305 -7.895 1 98.12 112 LEU B CA 1
ATOM 2121 C C . LEU B 1 112 ? -13.102 9.016 -8.367 1 98.12 112 LEU B C 1
ATOM 2123 O O . LEU B 1 112 ? -13.805 8.188 -7.773 1 98.12 112 LEU B O 1
ATOM 2127 N N . THR B 1 113 ? -13.539 9.672 -9.422 1 98.44 113 THR B N 1
ATOM 2128 C CA . THR B 1 113 ? -14.875 9.453 -9.961 1 98.44 113 THR B CA 1
ATOM 2129 C C . THR B 1 113 ? -14.805 8.898 -11.383 1 98.44 113 THR B C 1
ATOM 2131 O O . THR B 1 113 ? -15.711 8.18 -11.812 1 98.44 113 THR B O 1
ATOM 2134 N N . THR B 1 114 ? -13.75 9.344 -12.141 1 98.38 114 THR B N 1
ATOM 2135 C CA . THR B 1 114 ? -13.578 8.867 -13.508 1 98.38 114 THR B CA 1
ATOM 2136 C C . THR B 1 114 ? -12.172 8.305 -13.711 1 98.38 114 THR B C 1
ATOM 2138 O O . THR B 1 114 ? -11.25 9.039 -14.062 1 98.38 114 THR B O 1
ATOM 2141 N N . PRO B 1 115 ? -12.078 7.047 -13.523 1 97.69 115 PRO B N 1
ATOM 2142 C CA . PRO B 1 115 ? -10.781 6.441 -13.82 1 97.69 115 PRO B CA 1
ATOM 2143 C C . PRO B 1 115 ? -10.484 6.398 -15.32 1 97.69 115 PRO B C 1
ATOM 2145 O O . PRO B 1 115 ? -11.406 6.375 -16.141 1 97.69 115 PRO B O 1
ATOM 2148 N N . SER B 1 116 ? -9.188 6.441 -15.617 1 97.69 116 SER B N 1
ATOM 2149 C CA . SER B 1 116 ? -8.742 6.402 -17 1 97.69 116 SER B CA 1
ATOM 2150 C C . SER B 1 116 ? -7.32 5.859 -17.109 1 97.69 116 SER B C 1
ATOM 2152 O O . SER B 1 116 ? -6.512 6.023 -16.188 1 97.69 116 SER B O 1
ATOM 2154 N N . ARG B 1 117 ? -7.035 5.234 -18.234 1 94.88 117 ARG B N 1
ATOM 2155 C CA . ARG B 1 117 ? -5.664 4.812 -18.516 1 94.88 117 ARG B CA 1
ATOM 2156 C C . ARG B 1 117 ? -4.773 6.012 -18.812 1 94.88 117 ARG B C 1
ATOM 2158 O O . ARG B 1 117 ? -3.559 5.957 -18.625 1 94.88 117 ARG B O 1
ATOM 2165 N N . ARG B 1 118 ? -5.449 7.078 -19.375 1 97.12 118 ARG B N 1
ATOM 2166 C CA . ARG B 1 118 ? -4.746 8.344 -19.594 1 97.12 118 ARG B CA 1
ATOM 2167 C C . ARG B 1 118 ? -4.824 9.227 -18.344 1 97.12 118 ARG B C 1
ATOM 2169 O O . ARG B 1 118 ? -5.902 9.711 -18 1 97.12 118 ARG B O 1
ATOM 2176 N N . ILE B 1 119 ? -3.727 9.555 -17.75 1 97.38 119 ILE B N 1
ATOM 2177 C CA . ILE B 1 119 ? -3.65 10.242 -16.469 1 97.38 119 ILE B CA 1
ATOM 2178 C C . ILE B 1 119 ? -4.375 11.586 -16.562 1 97.38 119 ILE B C 1
ATOM 2180 O O . ILE B 1 119 ? -5.059 11.992 -15.617 1 97.38 119 ILE B O 1
ATOM 2184 N N . SER B 1 120 ? -4.207 12.312 -17.688 1 97.94 120 SER B N 1
ATOM 2185 C CA . SER B 1 120 ? -4.797 13.641 -17.844 1 97.94 120 SER B CA 1
ATOM 2186 C C . SER B 1 120 ? -6.32 13.578 -17.812 1 97.94 120 SER B C 1
ATOM 2188 O O . SER B 1 120 ? -6.984 14.602 -17.656 1 97.94 120 SER B O 1
ATOM 2190 N N . ASN B 1 121 ? -6.879 12.352 -17.938 1 98.5 121 ASN B N 1
ATOM 2191 C CA . ASN B 1 121 ? -8.328 12.211 -18 1 98.5 121 ASN B CA 1
ATOM 2192 C C . ASN B 1 121 ? -8.922 11.797 -16.656 1 98.5 121 ASN B C 1
ATOM 2194 O O . ASN B 1 121 ? -10.141 11.656 -16.531 1 98.5 121 ASN B O 1
ATOM 2198 N N . CYS B 1 122 ? -8.133 11.562 -15.656 1 98.62 122 CYS B N 1
ATOM 2199 C CA . CYS B 1 122 ? -8.656 11.258 -14.328 1 98.62 122 CYS B CA 1
ATOM 2200 C C . CYS B 1 122 ? -9.469 12.422 -13.781 1 98.62 122 CYS B C 1
ATOM 2202 O O . CYS B 1 122 ? -9.078 13.578 -13.93 1 98.62 122 CYS B O 1
ATOM 2204 N N . ARG B 1 123 ? -10.602 12.148 -13.148 1 98.81 123 ARG B N 1
ATOM 2205 C CA . ARG B 1 123 ? -11.422 13.172 -12.508 1 98.81 123 ARG B CA 1
ATOM 2206 C C . ARG B 1 123 ? -11.695 12.812 -11.055 1 98.81 123 ARG B C 1
ATOM 2208 O O . ARG B 1 123 ? -11.891 11.648 -10.719 1 98.81 123 ARG B O 1
ATOM 2215 N N . TYR B 1 124 ? -11.789 13.844 -10.281 1 98.5 124 TYR B N 1
ATOM 2216 C CA . TYR B 1 124 ? -12 13.688 -8.844 1 98.5 124 TYR B CA 1
ATOM 2217 C C . TYR B 1 124 ? -13.078 14.641 -8.344 1 98.5 124 TYR B C 1
ATOM 2219 O O . TYR B 1 124 ? -13.266 15.727 -8.898 1 98.5 124 TYR B O 1
ATOM 2227 N N . THR B 1 125 ? -13.727 14.219 -7.324 1 98.44 125 THR B N 1
ATOM 2228 C CA . THR B 1 125 ? -14.477 15.125 -6.465 1 98.44 125 THR B CA 1
ATOM 2229 C C . THR B 1 125 ? -13.672 15.484 -5.215 1 98.44 125 THR B C 1
ATOM 2231 O O . THR B 1 125 ? -12.68 14.82 -4.906 1 98.44 125 THR B O 1
ATOM 2234 N N . GLN B 1 126 ? -14.023 16.562 -4.605 1 97.88 126 GLN B N 1
ATOM 2235 C CA . GLN B 1 126 ? -13.336 16.938 -3.371 1 97.88 126 GLN B CA 1
ATOM 2236 C C . GLN B 1 126 ? -14.336 17.234 -2.256 1 97.88 126 GLN B C 1
ATOM 2238 O O . GLN B 1 126 ? -15.43 17.734 -2.514 1 97.88 126 GLN B O 1
ATOM 2243 N N . THR B 1 127 ? -13.945 16.859 -1.117 1 97.56 127 THR B N 1
ATOM 2244 C CA . THR B 1 127 ? -14.625 17.234 0.119 1 97.56 127 THR B CA 1
ATOM 2245 C C . THR B 1 127 ? -13.648 17.891 1.093 1 97.56 127 THR B C 1
ATOM 2247 O O . THR B 1 127 ? -12.477 17.516 1.153 1 97.56 127 THR B O 1
ATOM 2250 N N . THR B 1 128 ? -14.125 18.953 1.771 1 97.5 128 THR B N 1
ATOM 2251 C CA . THR B 1 128 ? -13.312 19.672 2.746 1 97.5 128 THR B CA 1
ATOM 2252 C C . THR B 1 128 ? -13.758 19.344 4.168 1 97.5 128 THR B C 1
ATOM 2254 O O . THR B 1 128 ? -14.93 19.031 4.402 1 97.5 128 THR B O 1
ATOM 2257 N N . ALA B 1 129 ? -12.789 19.312 5.043 1 98 129 ALA B N 1
ATOM 2258 C CA . ALA B 1 129 ? -13.078 19.078 6.453 1 98 129 ALA B CA 1
ATOM 2259 C C . ALA B 1 129 ? -11.984 19.672 7.34 1 98 129 ALA B C 1
ATOM 2261 O O . ALA B 1 129 ? -10.938 20.094 6.848 1 98 129 ALA B O 1
ATOM 2262 N N . ASN B 1 130 ? -12.344 19.922 8.57 1 98.62 130 ASN B N 1
ATOM 2263 C CA . ASN B 1 130 ? -11.406 20.234 9.641 1 98.62 130 ASN B CA 1
ATOM 2264 C C . ASN B 1 130 ? -11.273 19.078 10.633 1 98.62 130 ASN B C 1
ATOM 2266 O O . ASN B 1 130 ? -12.211 18.781 11.367 1 98.62 130 ASN B O 1
ATOM 2270 N N . LYS B 1 131 ? -10.164 18.359 10.602 1 98.69 131 LYS B N 1
ATOM 2271 C CA . LYS B 1 131 ? -10.062 17.094 11.336 1 98.69 131 LYS B CA 1
ATOM 2272 C C . LYS B 1 131 ? -8.703 16.969 12.008 1 98.69 131 LYS B C 1
ATOM 2274 O O . LYS B 1 131 ? -7.762 17.688 11.672 1 98.69 131 LYS B O 1
ATOM 2279 N N . TYR B 1 132 ? -8.617 16.094 13.086 1 98.81 132 TYR B N 1
ATOM 2280 C CA . TYR B 1 132 ? -7.355 15.555 13.578 1 98.81 132 TYR B CA 1
ATOM 2281 C C . TYR B 1 132 ? -6.797 14.508 12.625 1 98.81 132 TYR B C 1
ATOM 2283 O O . TYR B 1 132 ? -7.527 13.961 11.797 1 98.81 132 TYR B O 1
ATOM 2291 N N . TYR B 1 133 ? -5.574 14.312 12.734 1 98.56 133 TYR B N 1
ATOM 2292 C CA . TYR B 1 133 ? -4.961 13.273 11.922 1 98.56 133 TYR B CA 1
ATOM 2293 C C . TYR B 1 133 ? -3.857 12.555 12.695 1 98.56 133 TYR B C 1
ATOM 2295 O O . TYR B 1 133 ? -3.428 13.023 13.75 1 98.56 133 TYR B O 1
ATOM 2303 N N . ILE B 1 134 ? -3.525 11.375 12.25 1 98.69 134 ILE B N 1
ATOM 2304 C CA . ILE B 1 134 ? -2.449 10.547 12.789 1 98.69 134 ILE B CA 1
ATOM 2305 C C . ILE B 1 134 ? -1.411 10.281 11.703 1 98.69 134 ILE B C 1
ATOM 2307 O O . ILE B 1 134 ? -1.76 9.891 10.578 1 98.69 134 ILE B O 1
ATOM 2311 N N . VAL B 1 135 ? -0.182 10.57 12.07 1 98.44 135 VAL B N 1
ATOM 2312 C CA . VAL B 1 135 ? 0.888 10.352 11.109 1 98.44 135 VAL B CA 1
ATOM 2313 C C . VAL B 1 135 ? 1.933 9.406 11.695 1 98.44 135 VAL B C 1
ATOM 2315 O O . VAL B 1 135 ? 2.229 9.461 12.891 1 98.44 135 VAL B O 1
ATOM 2318 N N . ALA B 1 136 ? 2.432 8.508 10.859 1 97.94 136 ALA B N 1
ATOM 2319 C CA . ALA B 1 136 ? 3.617 7.727 11.203 1 97.94 136 ALA B CA 1
ATOM 2320 C C . ALA B 1 136 ? 4.895 8.5 10.891 1 97.94 136 ALA B C 1
ATOM 2322 O O . ALA B 1 136 ? 4.988 9.156 9.852 1 97.94 136 ALA B O 1
ATOM 2323 N N . CYS B 1 137 ? 5.891 8.398 11.766 1 98.5 137 CYS B N 1
ATOM 2324 C CA . CYS B 1 137 ? 7.148 9.117 11.609 1 98.5 137 CYS B CA 1
ATOM 2325 C C . CYS B 1 137 ? 8.336 8.164 11.719 1 98.5 137 CYS B C 1
ATOM 2327 O O . CYS B 1 137 ? 8.266 7.156 12.422 1 98.5 137 CYS B O 1
ATOM 2329 N N . ASN B 1 138 ? 9.367 8.445 10.961 1 97.5 138 ASN B N 1
ATOM 2330 C CA . ASN B 1 138 ? 10.625 7.719 10.992 1 97.5 138 ASN B CA 1
ATOM 2331 C C . ASN B 1 138 ? 11.82 8.664 10.906 1 97.5 138 ASN B C 1
ATOM 2333 O O . ASN B 1 138 ? 11.656 9.859 10.641 1 97.5 138 ASN B O 1
ATOM 2337 N N . ASN B 1 139 ? 12.992 8.117 11.156 1 97.75 139 ASN B N 1
ATOM 2338 C CA . ASN B 1 139 ? 14.195 8.898 10.922 1 97.75 139 ASN B CA 1
ATOM 2339 C C . ASN B 1 139 ? 14.305 9.344 9.469 1 97.75 139 ASN B C 1
ATOM 2341 O O . ASN B 1 139 ? 13.977 8.586 8.555 1 97.75 139 ASN B O 1
ATOM 2345 N N . SER B 1 140 ? 14.766 10.602 9.375 1 97.69 140 SER B N 1
ATOM 2346 C CA . SER B 1 140 ? 14.945 11.117 8.023 1 97.69 140 SER B CA 1
ATOM 2347 C C . SER B 1 140 ? 16.109 10.445 7.316 1 97.69 140 SER B C 1
ATOM 2349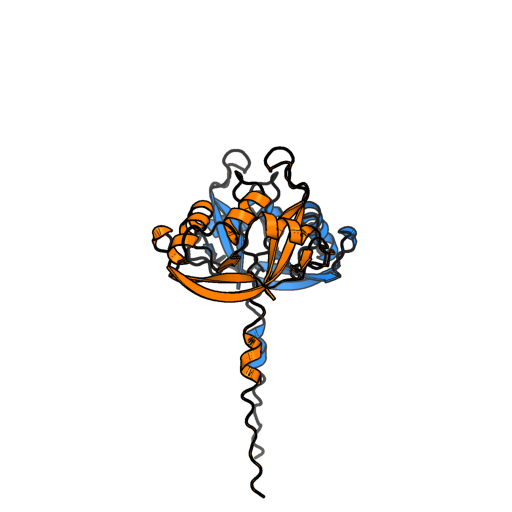 O O . SER B 1 140 ? 16.953 9.805 7.965 1 97.69 140 SER B O 1
ATOM 2351 N N . ASP B 1 141 ? 16.047 10.477 5.969 1 96.5 141 ASP B N 1
ATOM 2352 C CA . ASP B 1 141 ? 17.219 10.07 5.199 1 96.5 141 ASP B CA 1
ATOM 2353 C C . ASP B 1 141 ? 18.391 11.031 5.426 1 96.5 141 ASP B C 1
ATOM 2355 O O . ASP B 1 141 ? 18.297 12.219 5.109 1 96.5 141 ASP B O 1
ATOM 2359 N N . PRO B 1 142 ? 19.469 10.547 5.93 1 95.25 142 PRO B N 1
ATOM 2360 C CA . PRO B 1 142 ? 20.531 11.453 6.348 1 95.25 142 PRO B CA 1
ATOM 2361 C C . PRO B 1 142 ? 21.188 12.172 5.172 1 95.25 142 PRO B C 1
ATOM 2363 O O . PRO B 1 142 ? 21.844 13.211 5.359 1 95.25 142 PRO B O 1
ATOM 2366 N N . VAL B 1 143 ? 21.016 11.633 3.98 1 96.19 143 VAL B N 1
ATOM 2367 C CA . VAL B 1 143 ? 21.672 12.227 2.822 1 96.19 143 VAL B CA 1
ATOM 2368 C C . VAL B 1 143 ? 20.672 13.039 2.01 1 96.19 143 VAL B C 1
ATOM 2370 O O . VAL B 1 143 ? 20.938 14.18 1.625 1 96.19 143 VAL B O 1
ATOM 2373 N N . ARG B 1 144 ? 19.469 12.477 1.923 1 96.38 144 ARG B N 1
ATOM 2374 C CA . ARG B 1 144 ? 18.547 13.016 0.917 1 96.38 144 ARG B CA 1
ATOM 2375 C C . ARG B 1 144 ? 17.516 13.922 1.555 1 96.38 144 ARG B C 1
ATOM 2377 O O . ARG B 1 144 ? 16.828 14.672 0.856 1 96.38 144 ARG B O 1
ATOM 2384 N N . ASP B 1 145 ? 17.359 13.914 2.852 1 96.62 145 ASP B N 1
ATOM 2385 C CA . ASP B 1 145 ? 16.406 14.773 3.547 1 96.62 145 ASP B CA 1
ATOM 2386 C C . ASP B 1 145 ? 17.109 15.945 4.223 1 96.62 145 ASP B C 1
ATOM 2388 O O . ASP B 1 145 ? 18.297 15.852 4.555 1 96.62 145 ASP B O 1
ATOM 2392 N N . PRO B 1 146 ? 16.328 17.062 4.391 1 91.88 146 PRO B N 1
ATOM 2393 C CA . PRO B 1 146 ? 16.938 18.188 5.113 1 91.88 146 PRO B CA 1
ATOM 2394 C C . PRO B 1 146 ? 17.391 17.797 6.52 1 91.88 146 PRO B C 1
ATOM 2396 O O . PRO B 1 146 ? 16.656 17.141 7.254 1 91.88 146 PRO B O 1
ATOM 2399 N N . PRO B 1 147 ? 18.594 18.281 6.887 1 93.12 147 PRO B N 1
ATOM 2400 C CA . PRO B 1 147 ? 19.156 17.891 8.18 1 93.12 147 PRO B CA 1
ATOM 2401 C C . PRO B 1 147 ? 18.406 18.516 9.359 1 93.12 147 PRO B C 1
ATOM 2403 O O . PRO B 1 147 ? 18.562 18.062 10.5 1 93.12 147 PRO B O 1
ATOM 2406 N N . GLN B 1 148 ? 17.594 19.453 9.094 1 95.25 148 GLN B N 1
ATOM 2407 C CA . GLN B 1 148 ? 16.922 20.156 10.18 1 95.25 148 GLN B CA 1
ATOM 2408 C C . GLN B 1 148 ? 15.844 19.281 10.82 1 95.25 148 GLN B C 1
ATOM 2410 O O . GLN B 1 148 ? 15.375 19.562 11.922 1 95.25 148 GLN B O 1
ATOM 2415 N N . TYR B 1 149 ? 15.445 18.219 10.102 1 96.62 149 TYR B N 1
ATOM 2416 C CA . TYR B 1 149 ? 14.383 17.344 10.594 1 96.62 149 TYR B CA 1
ATOM 2417 C C . TYR B 1 149 ? 14.875 15.922 10.766 1 96.62 149 TYR B C 1
ATOM 2419 O O . TYR B 1 149 ? 14.727 15.094 9.867 1 96.62 149 TYR B O 1
ATOM 2427 N N . PRO B 1 150 ? 15.367 15.562 11.938 1 96.81 150 PRO B N 1
ATOM 2428 C CA . PRO B 1 150 ? 15.891 14.211 12.125 1 96.81 150 PRO B CA 1
ATOM 2429 C C . PRO B 1 150 ? 14.805 13.141 12.07 1 96.81 150 PRO B C 1
ATOM 2431 O O . PRO B 1 150 ? 15.078 12 11.711 1 96.81 150 PRO B O 1
ATOM 2434 N N . VAL B 1 151 ? 13.555 13.508 12.539 1 98.5 151 VAL B N 1
ATOM 2435 C CA . VAL B 1 151 ? 12.375 12.641 12.469 1 98.5 151 VAL B CA 1
ATOM 2436 C C . VAL B 1 151 ? 11.305 13.305 11.602 1 98.5 151 VAL B C 1
ATOM 2438 O O . VAL B 1 151 ? 11.008 14.484 11.766 1 98.5 151 VAL B O 1
ATOM 2441 N N . VAL B 1 152 ? 10.781 12.5 10.633 1 98.75 152 VAL B N 1
ATOM 2442 C CA . VAL B 1 152 ? 9.914 13.109 9.625 1 98.75 152 VAL B CA 1
ATOM 2443 C C . VAL B 1 152 ? 8.68 12.242 9.414 1 98.75 152 VAL B C 1
ATOM 2445 O O . VAL B 1 152 ? 8.719 11.023 9.633 1 98.75 152 VAL B O 1
ATOM 2448 N N . PRO B 1 153 ? 7.535 12.906 9.008 1 98.56 153 PRO B N 1
ATOM 2449 C CA . PRO B 1 153 ? 6.367 12.102 8.641 1 98.56 153 PRO B CA 1
ATOM 2450 C C . PRO B 1 153 ? 6.59 11.281 7.375 1 98.56 153 PRO B C 1
ATOM 2452 O O . PRO B 1 153 ? 7.199 11.766 6.418 1 98.56 153 PRO B O 1
ATOM 2455 N N . VAL B 1 154 ? 6.117 10.031 7.438 1 96.69 154 VAL B N 1
ATOM 2456 C CA . VAL B 1 154 ? 6.371 9.164 6.293 1 96.69 154 VAL B CA 1
ATOM 2457 C C . VAL B 1 154 ? 5.055 8.578 5.785 1 96.69 154 VAL B C 1
ATOM 2459 O O . VAL B 1 154 ? 4.98 8.086 4.656 1 96.69 154 VAL B O 1
ATOM 2462 N N . HIS B 1 155 ? 3.977 8.602 6.617 1 95.44 155 HIS B N 1
ATOM 2463 C CA . HIS B 1 155 ? 2.693 8.031 6.23 1 95.44 155 HIS B CA 1
ATOM 2464 C C . HIS B 1 155 ? 1.545 8.695 6.98 1 95.44 155 HIS B C 1
ATOM 2466 O O . HIS B 1 155 ? 1.631 8.914 8.188 1 95.44 155 HIS B O 1
ATOM 2472 N N . LEU B 1 156 ? 0.534 9.125 6.227 1 97.44 156 LEU B N 1
ATOM 2473 C CA . LEU B 1 156 ? -0.716 9.547 6.848 1 97.44 156 LEU B CA 1
ATOM 2474 C C . LEU B 1 156 ? -1.57 8.344 7.227 1 97.44 156 LEU B C 1
ATOM 2476 O O . LEU B 1 156 ? -2.191 7.719 6.363 1 97.44 156 LEU B O 1
ATOM 2480 N N . ASP B 1 157 ? -1.683 8.062 8.5 1 96.31 157 ASP B N 1
ATOM 2481 C CA . ASP B 1 157 ? -2.246 6.797 8.953 1 96.31 157 ASP B CA 1
ATOM 2482 C C . ASP B 1 157 ? -3.77 6.867 9.023 1 96.31 157 ASP B C 1
ATOM 2484 O O . ASP B 1 157 ? -4.461 5.914 8.656 1 96.31 157 ASP B O 1
ATOM 2488 N N . ARG B 1 158 ? -4.23 8.062 9.547 1 96.81 158 ARG B N 1
ATOM 2489 C CA . ARG B 1 158 ? -5.668 8.148 9.766 1 96.81 158 ARG B CA 1
ATOM 2490 C C . ARG B 1 158 ? -6.117 9.602 9.906 1 96.81 158 ARG B C 1
ATOM 2492 O O . ARG 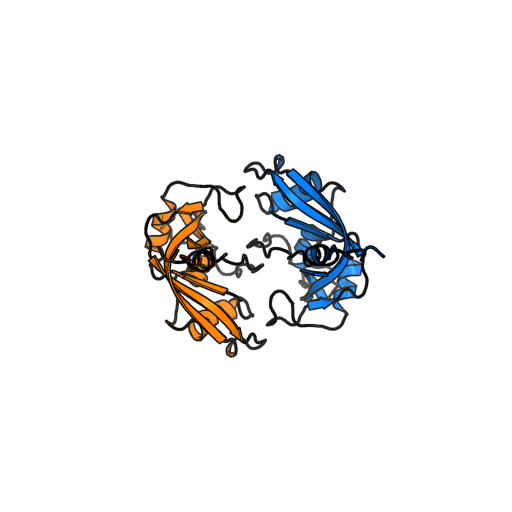B 1 158 ? -5.406 10.422 10.5 1 96.81 158 ARG B O 1
ATOM 2499 N N . ILE B 1 159 ? -7.27 9.852 9.367 1 97.38 159 ILE B N 1
ATOM 2500 C CA . ILE B 1 159 ? -7.988 11.086 9.656 1 97.38 159 ILE B CA 1
ATOM 2501 C C . ILE B 1 159 ? -9.055 10.828 10.719 1 97.38 159 ILE B C 1
ATOM 2503 O O . ILE B 1 159 ? -9.773 9.836 10.656 1 97.38 159 ILE B O 1
ATOM 2507 N N . ILE B 1 160 ? -9.18 11.758 11.75 1 95.88 160 ILE B N 1
ATOM 2508 C CA . ILE B 1 160 ? -10.047 11.516 12.898 1 95.88 160 ILE B CA 1
ATOM 2509 C C . ILE B 1 160 ? -10.992 12.695 13.094 1 95.88 160 ILE B C 1
ATOM 2511 O O . ILE B 1 160 ? -10.562 13.852 13.102 1 95.88 160 ILE B O 1
#

Nearest PDB structures (foldseek):
  1k2a-assembly1_A  TM=9.917E-01  e=2.184E-25  Homo sapiens
  6sso-assembly1_A  TM=9.940E-01  e=7.118E-25  Homo sapiens
  2c01-assembly1_X  TM=9.956E-01  e=1.501E-24  Homo sapiens
  8g9a-assembly4_D  TM=9.875E-01  e=1.171E-24  synthetic construct
  4x08-assembly1_A  TM=9.405E-01  e=1.235E-19  Homo sapiens

pLDDT: mean 87.98, std 20.66, range [30.75, 98.88]

Sequence (320 aa):
MVPKLFTSQICLLLLLGLMGVEGSLHAKPGQFTWAQWFEIQHINMTSGQCTNAMQVINNYQRRCKNQNTFLLTTFADVVHVCGNPSMPCPSNTSLNNCHHSGVQVPLIHCNLTTPSRRISNCRYTQTTANKYYIVACNNSDPVRDPPQYPVVPVHLDRIIMVPKLFTSQICLLLLLGLMGVEGSLHAKPGQFTWAQWFEIQHINMTSGQCTNAMQVINNYQRRCKNQNTFLLTTFADVVHVCGNPSMPCPSNTSLNNCHHSGVQVPLIHCNLTTPSRRISNCRYTQTTANKYYIVACNNSDPVRDPPQYPVVPVHLDRII